Protein AF-A0A257MG99-F1 (afdb_monomer)

Secondary structure (DSSP, 8-state):
-EEE-TTTHHHHHHHHHHHHHH-SS----EEES-HHHHHHHHHTTS-SEEE-SSPPPHHHHHHH-BTTB-PPP------PEEEEE-HHHHHHT--EE-HHHHHHHHTTS--BGGGGTS-S-B-EEEEE-TT-HHHHHHIIIIISSTT---TTEEEEESSHHHHHHHHHT-SSEEEEEEHHHHTTTT-EEEEETTB--

Nearest PDB structures (foldseek):
  4gd5-assembly1_A  TM=9.194E-01  e=3.168E-16  Clostridium perfringens ATCC 13124
  1twy-assembly10_B  TM=7.322E-01  e=7.294E-14  Vibrio cholerae O1 biovar El Tor str. N16961
  7dm2-assembly1_A  TM=8.634E-01  e=1.075E-09  Mycobacterium tuberculosis H37Rv
  4jwo-assembly1_A  TM=5.929E-01  e=3.615E-12  Planctopirus limnophila DSM 3776
  7xg8-assembly1_A  TM=7.801E-01  e=6.445E-10  Prochlorococcus phage P-SSM2

Structure (mmCIF, N/CA/C/O backbone):
data_AF-A0A257MG99-F1
#
_entry.id   AF-A0A257MG99-F1
#
loop_
_atom_site.group_PDB
_atom_site.id
_atom_site.type_symbol
_atom_site.label_atom_id
_atom_site.la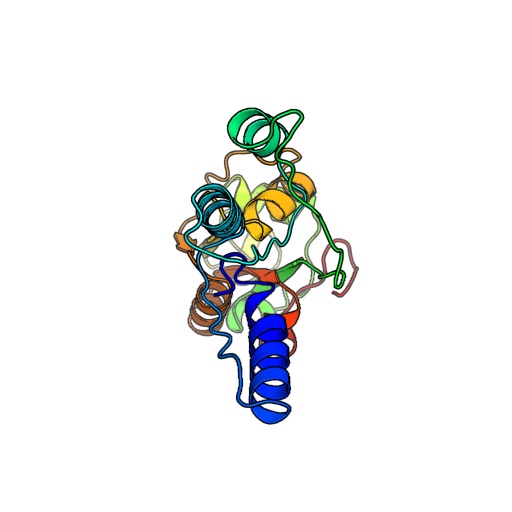bel_alt_id
_atom_site.label_comp_id
_atom_site.label_asym_id
_atom_site.label_entity_id
_atom_site.label_seq_id
_atom_site.pdbx_PDB_ins_code
_atom_site.Cartn_x
_atom_site.Cartn_y
_atom_site.Cartn_z
_atom_site.occupancy
_atom_site.B_iso_or_equiv
_atom_site.auth_seq_id
_atom_site.auth_comp_id
_atom_site.auth_asym_id
_atom_site.auth_atom_id
_atom_site.pdbx_PDB_model_num
ATOM 1 N N . MET A 1 1 ? 13.179 -11.411 -16.278 1.00 92.88 1 MET A N 1
ATOM 2 C CA . MET A 1 1 ? 12.637 -11.263 -14.908 1.00 92.88 1 MET A CA 1
ATOM 3 C C . MET A 1 1 ? 11.760 -10.024 -14.834 1.00 92.88 1 MET A C 1
ATOM 5 O O . MET A 1 1 ? 12.088 -9.013 -15.443 1.00 92.88 1 MET A O 1
ATOM 9 N N . VAL A 1 2 ? 10.674 -10.106 -14.069 1.00 97.06 2 VAL A N 1
ATOM 10 C CA . VAL A 1 2 ? 9.759 -9.000 -13.767 1.00 97.06 2 VAL A CA 1
ATOM 11 C C . VAL A 1 2 ? 9.906 -8.652 -12.282 1.00 97.06 2 VAL A C 1
ATOM 13 O O . VAL A 1 2 ? 9.869 -9.558 -11.452 1.00 97.06 2 VAL A O 1
ATOM 16 N N . SER A 1 3 ? 10.109 -7.380 -11.931 1.00 97.94 3 SER A N 1
ATOM 17 C CA . SER A 1 3 ? 10.371 -6.955 -10.540 1.00 97.94 3 SER A CA 1
ATOM 18 C C . SER A 1 3 ? 9.552 -5.727 -10.148 1.00 97.94 3 SER A C 1
ATOM 20 O O . SER A 1 3 ? 9.384 -4.818 -10.959 1.00 97.94 3 SER A O 1
ATOM 22 N N . GLY A 1 4 ? 9.068 -5.652 -8.906 1.00 96.75 4 GLY A N 1
ATOM 23 C CA . GLY A 1 4 ? 8.577 -4.395 -8.336 1.00 96.75 4 GLY A CA 1
ATOM 24 C C . GLY A 1 4 ? 7.346 -4.519 -7.448 1.00 96.75 4 GLY A C 1
ATOM 25 O O . GLY A 1 4 ? 7.388 -5.135 -6.387 1.00 96.75 4 GLY A O 1
ATOM 26 N N . SER A 1 5 ? 6.276 -3.820 -7.825 1.00 95.75 5 SER A N 1
ATOM 27 C CA . SER A 1 5 ? 5.074 -3.634 -7.014 1.00 95.75 5 SER A CA 1
ATOM 28 C C . SER A 1 5 ? 4.453 -4.944 -6.536 1.00 95.75 5 SER A C 1
ATOM 30 O O . SER A 1 5 ? 4.056 -5.793 -7.333 1.00 95.75 5 SER A O 1
ATOM 32 N N . SER A 1 6 ? 4.277 -5.045 -5.221 1.00 92.00 6 SER A N 1
ATOM 33 C CA . SER A 1 6 ? 3.607 -6.176 -4.589 1.00 92.00 6 SER A CA 1
ATOM 34 C C . SER A 1 6 ? 2.114 -6.223 -4.855 1.00 92.00 6 SER A C 1
ATOM 36 O O . SER A 1 6 ? 1.530 -7.296 -4.873 1.00 92.00 6 SER A O 1
ATOM 38 N N . THR A 1 7 ? 1.503 -5.073 -5.131 1.00 90.12 7 THR A N 1
ATOM 39 C CA . THR A 1 7 ? 0.106 -4.977 -5.558 1.00 90.12 7 THR A CA 1
ATOM 40 C C . THR A 1 7 ? -0.124 -5.612 -6.931 1.00 90.12 7 THR A C 1
ATOM 42 O O . THR A 1 7 ? -1.139 -6.271 -7.142 1.00 90.12 7 THR A O 1
ATOM 45 N N . VAL A 1 8 ? 0.827 -5.439 -7.853 1.00 93.88 8 VAL A N 1
ATOM 46 C CA . VAL A 1 8 ? 0.747 -5.972 -9.224 1.00 93.88 8 VAL A CA 1
ATOM 47 C C . VAL A 1 8 ? 1.162 -7.443 -9.280 1.00 93.88 8 VAL A C 1
ATOM 49 O O . VAL A 1 8 ? 0.702 -8.177 -10.153 1.00 93.88 8 VAL A O 1
ATOM 52 N N . MET A 1 9 ? 2.001 -7.883 -8.335 1.00 93.50 9 MET A N 1
ATOM 53 C CA . MET A 1 9 ? 2.576 -9.228 -8.307 1.00 93.50 9 MET A CA 1
ATOM 54 C C . MET A 1 9 ? 1.543 -10.351 -8.507 1.00 93.50 9 MET A C 1
ATOM 56 O O . MET A 1 9 ? 1.791 -11.162 -9.393 1.00 93.50 9 MET A O 1
ATOM 60 N N . PRO A 1 10 ? 0.378 -10.397 -7.820 1.00 91.12 10 PRO A N 1
ATOM 61 C CA . PRO A 1 10 ? -0.574 -11.493 -8.015 1.00 91.12 10 PRO A CA 1
ATOM 62 C C . PRO A 1 10 ? -1.090 -11.613 -9.455 1.00 91.12 10 PRO A C 1
ATOM 64 O O . PRO A 1 10 ? -1.293 -12.719 -9.946 1.00 91.12 10 PRO A O 1
ATOM 67 N N . LEU A 1 11 ? -1.294 -10.485 -10.146 1.00 92.44 11 LEU A N 1
ATOM 68 C CA . LEU A 1 11 ? -1.699 -10.480 -11.554 1.00 92.44 11 LEU A CA 1
ATOM 69 C C . LEU A 1 11 ? -0.540 -10.920 -12.457 1.00 92.44 11 LEU A C 1
ATOM 71 O O . LEU A 1 11 ? -0.729 -11.729 -13.364 1.00 92.44 11 LEU A O 1
ATOM 75 N N . ALA A 1 12 ? 0.659 -10.395 -12.204 1.00 94.88 12 ALA A N 1
ATOM 76 C CA . ALA A 1 12 ? 1.843 -10.710 -12.993 1.00 94.88 12 ALA A CA 1
ATOM 77 C C . ALA A 1 12 ? 2.275 -12.176 -12.853 1.00 94.88 12 ALA A C 1
ATOM 79 O O . ALA A 1 12 ? 2.732 -12.760 -13.831 1.00 94.88 12 ALA A O 1
ATOM 80 N N . GLU A 1 13 ? 2.124 -12.778 -11.671 1.00 94.12 13 GLU A N 1
ATOM 81 C CA . GLU A 1 13 ? 2.408 -14.197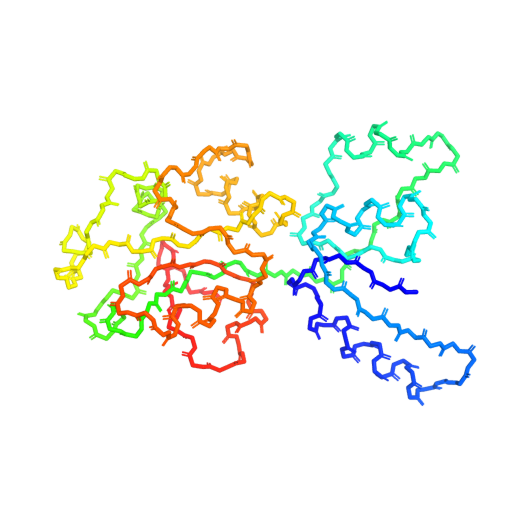 -11.435 1.00 94.12 13 GLU A CA 1
ATOM 82 C C . GLU A 1 13 ? 1.496 -15.096 -12.268 1.00 94.12 13 GLU A C 1
ATOM 84 O O . GLU A 1 13 ? 2.001 -15.971 -12.965 1.00 94.12 13 GLU A O 1
ATOM 89 N N . LEU A 1 14 ? 0.187 -14.827 -12.283 1.00 93.62 14 LEU A N 1
ATOM 90 C CA . LEU A 1 14 ? -0.764 -15.576 -13.113 1.00 93.62 14 LEU A CA 1
ATOM 91 C C . LEU A 1 14 ? -0.451 -15.425 -14.606 1.00 93.62 14 LEU A C 1
ATOM 93 O O . LEU A 1 14 ? -0.425 -16.406 -15.342 1.00 93.62 14 LEU A O 1
ATOM 97 N N . ALA A 1 15 ? -0.160 -14.202 -15.056 1.00 94.56 15 ALA A N 1
ATOM 98 C CA . ALA A 1 15 ? 0.213 -13.960 -16.447 1.00 94.56 15 ALA A CA 1
ATOM 99 C C . ALA A 1 15 ? 1.524 -14.673 -16.828 1.00 94.56 15 ALA A C 1
ATOM 101 O O . ALA A 1 15 ? 1.647 -15.199 -17.933 1.00 94.56 15 ALA A O 1
ATOM 102 N N . ALA A 1 16 ? 2.504 -14.703 -15.919 1.00 95.81 16 ALA A N 1
ATOM 103 C CA . ALA A 1 16 ? 3.767 -15.399 -16.124 1.00 95.81 16 ALA A CA 1
ATOM 104 C C . ALA A 1 16 ? 3.589 -16.922 -16.152 1.00 95.81 16 ALA A C 1
ATOM 106 O O . ALA A 1 16 ? 4.241 -17.579 -16.961 1.00 95.81 16 ALA A O 1
ATOM 107 N N . GLU A 1 17 ? 2.726 -17.480 -15.301 1.00 95.31 17 GLU A N 1
ATOM 108 C CA . GLU A 1 17 ? 2.392 -18.907 -15.294 1.00 95.31 17 GLU A CA 1
ATOM 109 C C . GLU A 1 17 ? 1.803 -19.334 -16.641 1.00 95.31 17 GLU A C 1
ATOM 111 O O . GLU A 1 17 ? 2.383 -20.190 -17.310 1.00 95.31 17 GLU A O 1
ATOM 116 N N . GLU A 1 18 ? 0.748 -18.659 -17.100 1.00 96.25 18 GLU A N 1
ATOM 117 C CA . GLU A 1 18 ? 0.120 -18.939 -18.397 1.00 96.25 18 GLU A CA 1
ATOM 118 C C . GLU A 1 18 ? 1.106 -18.766 -19.560 1.00 96.25 18 GLU A C 1
ATOM 120 O O . GLU A 1 18 ? 1.243 -19.643 -20.415 1.00 96.25 18 GLU A O 1
ATOM 125 N N . PHE A 1 19 ? 1.881 -17.676 -19.570 1.00 95.69 19 PHE A N 1
ATOM 126 C CA . PHE A 1 19 ? 2.895 -17.457 -20.601 1.00 95.69 19 PHE A CA 1
ATOM 127 C C . PHE A 1 19 ? 3.961 -18.561 -20.612 1.00 95.69 19 PHE A C 1
ATOM 129 O O . PHE A 1 19 ? 4.384 -18.996 -21.679 1.00 95.69 19 PHE A O 1
ATOM 136 N N . ASN A 1 20 ? 4.406 -19.031 -19.447 1.00 95.75 20 ASN A N 1
ATOM 137 C CA . ASN A 1 20 ? 5.384 -20.114 -19.346 1.00 95.75 20 ASN A CA 1
ATOM 138 C C . ASN A 1 20 ? 4.804 -21.481 -19.759 1.00 95.75 20 ASN A C 1
ATOM 140 O O . ASN A 1 20 ? 5.576 -22.370 -20.104 1.00 95.75 20 ASN A O 1
ATOM 144 N N . LEU A 1 21 ? 3.480 -21.670 -19.728 1.00 96.25 21 LEU A N 1
ATOM 145 C CA . LEU A 1 21 ? 2.820 -22.883 -20.231 1.00 96.25 21 LEU A CA 1
ATOM 146 C C . LEU A 1 21 ? 2.641 -22.859 -21.756 1.00 96.25 21 LEU A C 1
ATOM 148 O O . LEU A 1 21 ? 2.699 -23.903 -22.404 1.00 96.25 21 LEU A O 1
ATOM 152 N N . MET A 1 22 ? 2.445 -21.675 -22.340 1.00 96.25 22 MET A N 1
ATOM 153 C CA . MET A 1 22 ? 2.217 -21.505 -23.781 1.00 96.2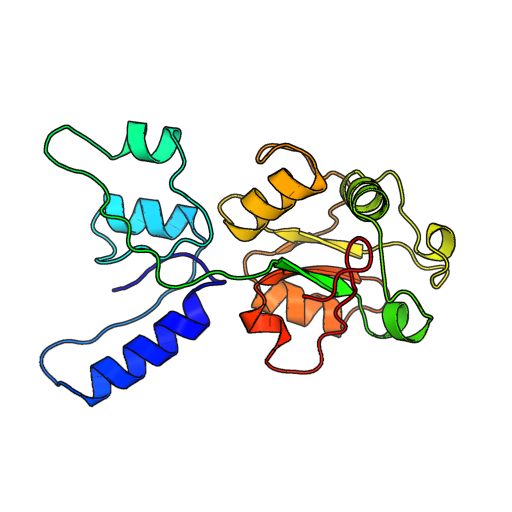5 22 MET A CA 1
ATOM 154 C C . MET A 1 22 ? 3.485 -21.620 -24.636 1.00 96.25 22 MET A C 1
ATOM 156 O O . MET A 1 22 ? 3.392 -21.787 -25.854 1.00 96.25 22 MET A O 1
ATOM 160 N N . GLN A 1 23 ? 4.669 -21.499 -24.037 1.00 92.06 23 GLN A N 1
ATOM 161 C CA . GLN A 1 23 ? 5.943 -21.560 -24.752 1.00 92.06 23 GLN A CA 1
ATOM 162 C C . GLN A 1 23 ? 7.054 -22.173 -23.892 1.00 92.06 23 GLN A C 1
ATOM 164 O O . GLN A 1 23 ? 6.958 -22.201 -22.672 1.00 92.06 23 GLN A O 1
ATOM 169 N N . SER A 1 24 ? 8.143 -22.617 -24.529 1.00 92.50 24 SER A N 1
ATOM 170 C CA . SER A 1 24 ? 9.315 -23.198 -23.851 1.00 92.50 24 SER A CA 1
ATOM 171 C C . SER A 1 24 ? 10.634 -22.435 -24.060 1.00 92.50 24 SER A C 1
ATOM 173 O O . SER A 1 24 ? 11.678 -22.873 -23.582 1.00 92.50 24 SER A O 1
ATOM 175 N N . SER A 1 25 ? 10.622 -21.336 -24.816 1.00 94.31 25 SER A N 1
ATOM 176 C CA . SER A 1 25 ? 11.821 -20.570 -25.195 1.00 94.31 25 SER A CA 1
ATOM 177 C C . SER A 1 25 ? 12.279 -19.586 -24.118 1.00 94.31 25 SER A C 1
ATOM 179 O O . SER A 1 25 ? 13.445 -19.195 -24.091 1.00 94.31 25 SER A O 1
ATOM 181 N N . TYR A 1 26 ? 11.372 -19.172 -23.236 1.00 91.69 26 TYR A N 1
ATOM 182 C CA . TYR A 1 26 ? 11.614 -18.181 -22.196 1.00 91.69 26 TYR A CA 1
ATOM 183 C C . TYR A 1 26 ? 11.037 -18.657 -20.868 1.00 91.69 26 TYR A C 1
ATOM 185 O O . TYR A 1 26 ? 10.034 -19.364 -20.822 1.00 91.69 26 TYR A O 1
ATOM 193 N N . ARG A 1 27 ? 11.644 -18.207 -19.767 1.00 93.00 27 ARG A N 1
ATOM 194 C CA . ARG A 1 27 ? 11.097 -18.403 -18.424 1.00 93.00 27 ARG A CA 1
ATOM 195 C C . ARG A 1 27 ? 10.948 -17.065 -17.724 1.00 93.00 27 ARG A C 1
ATOM 197 O O . ARG A 1 27 ? 11.939 -16.399 -17.417 1.00 93.00 27 ARG A O 1
ATOM 204 N N . ILE A 1 28 ? 9.706 -16.683 -17.460 1.00 95.00 28 ILE A N 1
ATOM 205 C CA . ILE A 1 28 ? 9.383 -15.478 -16.705 1.00 95.00 28 ILE A CA 1
ATOM 206 C C . ILE A 1 28 ? 9.327 -15.830 -15.220 1.00 95.00 28 ILE A C 1
ATOM 208 O O . ILE A 1 28 ? 8.554 -16.690 -14.810 1.00 95.00 28 ILE A O 1
ATOM 212 N N . ASN A 1 29 ? 10.141 -15.134 -14.425 1.00 94.94 29 ASN A N 1
ATOM 213 C CA . ASN A 1 29 ? 10.057 -15.122 -12.967 1.00 94.94 29 ASN A CA 1
ATOM 214 C C . ASN A 1 29 ? 9.606 -13.730 -12.514 1.00 94.94 29 ASN A C 1
ATOM 216 O O . ASN A 1 29 ? 10.106 -12.727 -13.043 1.00 94.94 29 ASN A O 1
ATOM 220 N N . VAL A 1 30 ? 8.709 -13.688 -11.531 1.00 97.06 30 VAL A N 1
ATOM 221 C CA . VAL A 1 30 ? 8.158 -12.464 -10.936 1.00 97.06 30 VAL A CA 1
ATOM 222 C C . VAL A 1 30 ? 8.719 -12.299 -9.525 1.00 97.06 30 VAL A C 1
ATOM 224 O O . VAL A 1 30 ? 8.850 -13.273 -8.787 1.00 97.06 30 VAL A O 1
ATOM 227 N N . LYS A 1 31 ? 9.096 -11.073 -9.158 1.00 95.56 31 LYS A N 1
ATOM 228 C CA . LYS A 1 31 ? 9.662 -10.741 -7.848 1.00 95.56 31 LYS A CA 1
ATOM 229 C C . LYS A 1 31 ? 9.012 -9.482 -7.270 1.00 95.56 31 LYS A C 1
ATOM 231 O O . LYS A 1 31 ? 8.935 -8.456 -7.945 1.00 95.56 31 LYS A O 1
ATOM 236 N N . SER A 1 32 ? 8.615 -9.541 -5.999 1.00 92.94 32 SER A N 1
ATOM 237 C CA . SER A 1 32 ? 8.194 -8.356 -5.241 1.00 92.94 32 SER A CA 1
ATOM 238 C C . SER A 1 32 ? 9.378 -7.564 -4.674 1.00 92.94 32 SER A C 1
ATOM 240 O O . SER A 1 32 ? 10.461 -8.094 -4.417 1.00 92.94 32 SER A O 1
ATOM 242 N N . GLY A 1 33 ? 9.146 -6.280 -4.430 1.00 89.56 33 GLY A N 1
ATOM 243 C CA . GLY A 1 33 ? 10.053 -5.384 -3.714 1.00 89.56 33 GLY A CA 1
ATOM 244 C C . GLY A 1 33 ? 9.486 -3.981 -3.482 1.00 89.56 33 GLY A C 1
ATOM 245 O O . GLY A 1 33 ? 10.029 -3.225 -2.675 1.00 89.56 33 GLY A O 1
ATOM 246 N N . GLY A 1 34 ? 8.382 -3.632 -4.143 1.00 93.38 34 GLY A N 1
ATOM 247 C CA . GLY A 1 34 ? 7.811 -2.287 -4.172 1.00 93.38 34 GLY A CA 1
ATOM 248 C C . GLY A 1 34 ? 8.077 -1.587 -5.506 1.00 93.38 34 GLY A C 1
ATOM 249 O O . GLY A 1 34 ? 8.995 -1.942 -6.243 1.00 93.38 34 GLY A O 1
ATOM 250 N N . SER A 1 35 ? 7.261 -0.578 -5.823 1.00 95.62 35 SER A N 1
ATOM 251 C CA . SER A 1 35 ? 7.333 0.116 -7.120 1.00 95.62 35 SER A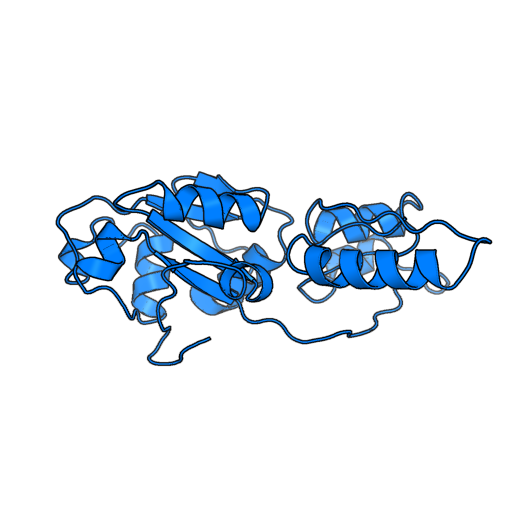 CA 1
ATOM 252 C C . SER A 1 35 ? 8.704 0.758 -7.343 1.00 95.62 35 SER A C 1
ATOM 254 O O . SER A 1 35 ? 9.276 0.611 -8.417 1.00 95.62 35 SER A O 1
ATOM 256 N N . GLY A 1 36 ? 9.276 1.395 -6.312 1.00 95.19 36 GLY A N 1
ATOM 257 C CA . GLY A 1 36 ? 10.608 2.000 -6.417 1.00 95.19 36 GLY A CA 1
ATOM 258 C C . GLY A 1 36 ? 11.704 0.974 -6.718 1.00 95.19 36 GLY A C 1
ATOM 259 O O . GLY A 1 36 ? 12.551 1.220 -7.568 1.00 95.19 36 GLY A O 1
ATOM 260 N N . VAL A 1 37 ? 11.654 -0.204 -6.085 1.00 95.75 37 VAL A N 1
ATOM 261 C CA . VAL A 1 37 ? 12.616 -1.290 -6.347 1.00 95.75 37 VAL A CA 1
ATOM 262 C C . VAL A 1 37 ? 12.518 -1.765 -7.794 1.00 95.75 37 VAL A C 1
ATOM 264 O O . VAL A 1 37 ? 13.545 -1.896 -8.450 1.00 95.75 37 VAL A O 1
ATOM 267 N N . GLY A 1 38 ? 11.300 -1.941 -8.318 1.00 97.25 38 GLY A N 1
ATOM 268 C CA . GLY A 1 38 ? 11.086 -2.329 -9.715 1.00 97.25 38 GLY A CA 1
ATOM 269 C C . GLY A 1 38 ? 11.690 -1.335 -10.706 1.00 97.25 38 GLY A C 1
ATOM 270 O O . GLY A 1 38 ? 12.371 -1.743 -11.645 1.00 97.25 38 GLY A O 1
ATOM 271 N N . ILE A 1 39 ? 11.506 -0.031 -10.469 1.00 97.56 39 ILE A N 1
ATOM 272 C CA . ILE A 1 39 ? 12.084 1.024 -11.316 1.00 97.56 39 ILE A CA 1
ATOM 273 C C . ILE A 1 39 ? 13.610 0.984 -11.309 1.00 97.56 39 ILE A C 1
ATOM 275 O O . ILE A 1 39 ? 14.223 1.042 -12.376 1.00 97.56 39 ILE A O 1
ATOM 279 N N . VAL A 1 40 ? 14.229 0.850 -10.134 1.00 96.69 40 VAL A N 1
ATOM 280 C CA . VAL A 1 40 ? 15.690 0.738 -10.027 1.00 96.69 40 VAL A CA 1
ATOM 281 C C . VAL A 1 40 ? 16.178 -0.538 -10.720 1.00 96.69 40 VAL A C 1
ATOM 283 O O . VAL A 1 40 ? 17.132 -0.484 -11.493 1.00 96.69 40 VAL A O 1
ATOM 286 N N . ASP A 1 41 ? 15.512 -1.673 -10.500 1.00 97.62 41 ASP A N 1
ATOM 287 C CA . ASP A 1 41 ? 15.880 -2.952 -11.111 1.00 97.62 41 ASP A CA 1
ATOM 288 C C . ASP A 1 41 ? 15.820 -2.904 -12.641 1.00 97.62 41 ASP A C 1
ATOM 290 O O . ASP A 1 41 ? 16.741 -3.389 -13.296 1.00 97.62 41 ASP A O 1
ATOM 294 N N . LEU A 1 42 ? 14.788 -2.287 -13.219 1.00 97.50 42 LEU A N 1
ATOM 295 C CA . LEU A 1 42 ? 14.698 -2.090 -14.667 1.00 97.50 42 LEU A CA 1
ATOM 296 C C . LEU A 1 42 ? 15.774 -1.122 -15.174 1.00 97.50 42 LEU A C 1
ATOM 298 O O . LEU A 1 42 ? 16.452 -1.392 -16.165 1.00 97.50 42 LEU A O 1
ATOM 302 N N . ALA A 1 43 ? 15.965 0.007 -14.490 1.00 96.44 43 ALA A N 1
ATOM 303 C CA . ALA A 1 43 ? 16.921 1.024 -14.912 1.00 96.44 43 ALA A CA 1
ATOM 304 C C . ALA A 1 43 ? 18.370 0.515 -14.920 1.00 96.44 43 ALA A C 1
ATOM 306 O O . ALA A 1 43 ? 19.145 0.884 -15.813 1.00 96.44 43 ALA A O 1
ATOM 307 N N . GLU A 1 44 ? 18.711 -0.333 -13.949 1.00 95.38 44 GLU A N 1
ATOM 308 C CA . GLU A 1 44 ? 20.038 -0.920 -13.742 1.00 95.38 44 GLU A CA 1
ATOM 309 C C . GLU A 1 44 ? 20.212 -2.274 -14.455 1.00 95.38 44 GLU A C 1
ATOM 311 O O . GLU A 1 44 ? 21.245 -2.920 -14.299 1.00 95.38 44 GLU A O 1
ATOM 316 N N . GLY A 1 45 ? 19.232 -2.699 -15.264 1.00 95.56 45 GLY A N 1
ATOM 317 C CA . GLY A 1 45 ? 19.314 -3.920 -16.074 1.00 95.56 45 GLY A CA 1
ATOM 318 C C . GLY A 1 45 ? 19.246 -5.219 -15.26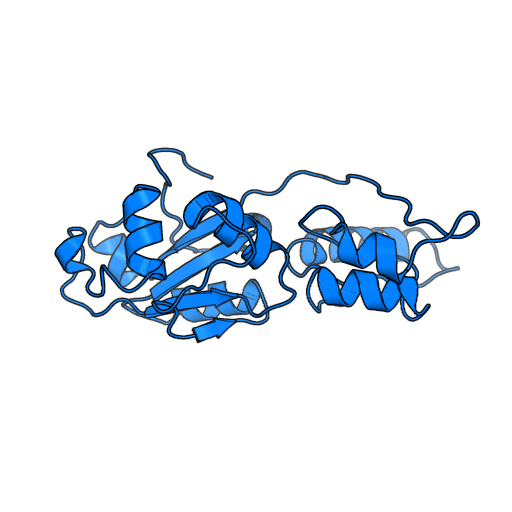7 1.00 95.56 45 GLY A C 1
ATOM 319 O O . GLY A 1 45 ? 19.651 -6.269 -15.758 1.00 95.56 45 GLY A O 1
ATOM 320 N N . ARG A 1 46 ? 18.750 -5.165 -14.026 1.00 96.38 46 ARG A N 1
ATOM 321 C CA . ARG A 1 46 ? 18.479 -6.348 -13.198 1.00 96.38 46 ARG A CA 1
ATOM 322 C C . ARG A 1 46 ? 17.144 -7.001 -13.537 1.00 96.38 46 ARG A C 1
ATOM 324 O O . ARG A 1 46 ? 16.988 -8.188 -13.281 1.00 96.38 46 ARG A O 1
ATOM 331 N N . ALA A 1 47 ? 16.192 -6.250 -14.083 1.00 97.25 47 ALA A N 1
ATOM 332 C CA . ALA A 1 47 ? 14.907 -6.754 -14.553 1.00 97.25 47 ALA A CA 1
ATOM 333 C C . ALA A 1 47 ? 14.622 -6.273 -15.980 1.00 97.25 47 ALA A C 1
ATOM 335 O O . ALA A 1 47 ? 15.086 -5.211 -16.387 1.00 97.25 47 ALA A O 1
A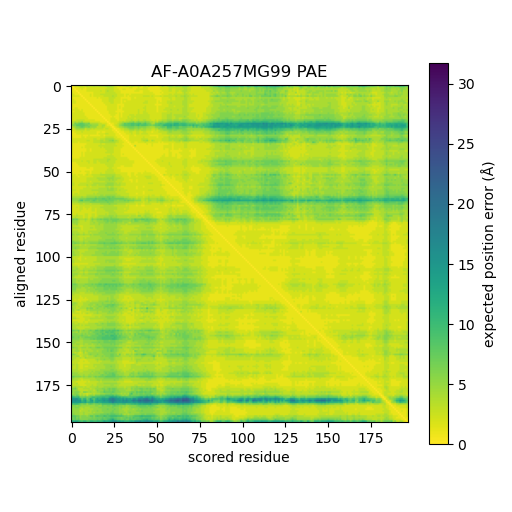TOM 336 N N . ASP A 1 48 ? 13.824 -7.049 -16.711 1.00 96.56 48 ASP A N 1
ATOM 337 C CA . ASP A 1 48 ? 13.387 -6.715 -18.072 1.00 96.56 48 ASP A CA 1
ATOM 338 C C . ASP A 1 48 ? 12.112 -5.862 -18.055 1.00 96.56 48 ASP A C 1
ATOM 340 O O . ASP A 1 48 ? 11.878 -5.061 -18.956 1.00 96.56 48 ASP A O 1
ATOM 344 N N . ILE A 1 49 ? 11.282 -6.028 -17.017 1.00 97.25 49 ILE A N 1
ATOM 345 C CA . ILE A 1 49 ? 10.035 -5.284 -16.808 1.00 97.25 49 ILE A CA 1
ATOM 346 C C . ILE A 1 49 ? 9.948 -4.870 -15.336 1.00 97.25 49 ILE A C 1
ATOM 348 O O . ILE A 1 49 ? 10.142 -5.691 -14.433 1.00 97.25 49 ILE A O 1
ATOM 352 N N . ALA A 1 50 ? 9.614 -3.600 -15.104 1.00 97.94 50 ALA A N 1
ATOM 353 C CA . ALA A 1 50 ? 9.246 -3.089 -13.790 1.00 97.94 50 ALA A CA 1
ATOM 354 C C . ALA A 1 50 ? 7.727 -3.139 -13.603 1.00 97.94 50 ALA A C 1
ATOM 356 O O . ALA A 1 50 ? 6.978 -2.693 -14.469 1.00 97.94 50 ALA A O 1
ATOM 357 N N . MET A 1 51 ? 7.275 -3.614 -12.447 1.00 96.94 51 MET A N 1
ATOM 358 C CA . MET A 1 51 ? 5.884 -3.480 -12.017 1.00 96.94 51 MET A CA 1
ATOM 359 C C . MET A 1 51 ? 5.743 -2.258 -11.114 1.00 96.94 51 MET A C 1
ATOM 361 O O . MET A 1 51 ? 6.438 -2.158 -10.098 1.00 96.94 51 MET A O 1
ATOM 365 N N . THR A 1 52 ? 4.801 -1.370 -11.416 1.00 95.31 52 THR A N 1
ATOM 366 C CA . THR A 1 52 ? 4.489 -0.206 -10.577 1.00 95.31 52 THR A CA 1
ATOM 367 C C . THR A 1 52 ? 2.995 -0.136 -10.279 1.00 95.31 52 THR A C 1
ATOM 369 O O . THR A 1 52 ? 2.169 -0.539 -11.087 1.00 95.31 52 THR A O 1
ATOM 372 N N . SER A 1 53 ? 2.638 0.353 -9.091 1.00 92.38 53 SER A N 1
ATOM 373 C CA . SER A 1 53 ? 1.244 0.643 -8.696 1.00 92.38 53 SER A CA 1
ATOM 374 C C . SER A 1 53 ? 0.996 2.145 -8.537 1.00 92.38 53 SER A C 1
ATOM 376 O O . SER A 1 53 ? 0.138 2.562 -7.769 1.00 92.38 53 SER A O 1
ATOM 378 N N . ARG A 1 54 ? 1.837 2.945 -9.190 1.00 92.00 54 ARG A N 1
ATOM 379 C CA . ARG A 1 54 ? 1.790 4.402 -9.277 1.00 92.00 54 ARG A CA 1
ATOM 380 C C . ARG A 1 54 ? 2.575 4.837 -10.509 1.00 92.00 54 ARG A C 1
ATOM 382 O O . ARG A 1 54 ? 3.427 4.083 -10.995 1.00 92.00 54 ARG A O 1
ATOM 389 N N . ASP A 1 55 ? 2.356 6.070 -10.933 1.00 91.50 55 ASP A N 1
ATOM 390 C CA . ASP A 1 55 ? 3.123 6.674 -12.018 1.00 91.50 55 ASP A CA 1
ATOM 391 C C . ASP A 1 55 ? 4.608 6.811 -11.656 1.00 91.50 55 ASP A C 1
ATOM 393 O O . ASP A 1 55 ? 4.991 6.884 -10.478 1.00 91.50 55 ASP A O 1
ATOM 397 N N . LEU A 1 56 ? 5.463 6.882 -12.676 1.00 93.00 56 LEU A N 1
ATOM 398 C CA . LEU A 1 56 ? 6.868 7.242 -12.500 1.00 93.00 56 LEU A CA 1
ATOM 399 C C . LEU A 1 56 ? 7.004 8.615 -11.840 1.00 93.00 56 LEU A C 1
ATOM 401 O O . LEU A 1 56 ? 6.422 9.607 -12.287 1.00 93.00 56 LEU A O 1
ATOM 405 N N . LYS A 1 57 ? 7.834 8.694 -10.799 1.00 92.00 57 LYS A N 1
ATOM 406 C CA . LYS A 1 57 ? 8.135 9.969 -10.145 1.00 92.00 57 LYS A CA 1
ATOM 407 C C . LYS A 1 57 ? 9.007 10.831 -11.069 1.00 92.00 57 LYS A C 1
ATOM 409 O O . LYS A 1 57 ? 9.900 10.293 -11.733 1.00 92.00 57 LYS A O 1
ATOM 414 N N . PRO A 1 58 ? 8.845 12.167 -11.072 1.00 93.69 58 PRO A N 1
ATOM 415 C CA . PRO A 1 58 ? 9.732 13.057 -11.821 1.00 93.69 58 PRO A CA 1
ATOM 416 C C . PRO A 1 58 ? 11.217 12.821 -11.513 1.00 93.69 58 PRO A C 1
ATOM 418 O O . PRO A 1 58 ? 12.038 12.796 -12.427 1.00 93.69 58 PRO A O 1
ATOM 421 N N . GLN A 1 59 ? 11.555 12.557 -10.248 1.00 93.25 59 GLN A N 1
ATOM 422 C CA . GLN A 1 59 ? 12.922 12.264 -9.812 1.00 93.25 59 GLN A CA 1
ATOM 423 C C . GLN A 1 59 ? 13.450 10.938 -10.383 1.00 93.25 59 GLN A C 1
ATOM 425 O O . GLN A 1 59 ? 14.634 10.832 -10.692 1.00 93.25 59 GLN A O 1
ATOM 430 N N . GLU A 1 60 ? 12.593 9.926 -10.559 1.00 95.12 60 GLU A N 1
ATOM 431 C CA . GLU A 1 60 ? 12.979 8.652 -11.183 1.00 95.12 60 GLU A CA 1
ATOM 432 C C . GLU A 1 60 ? 13.288 8.847 -12.666 1.00 95.12 60 GLU A C 1
ATOM 434 O O . GLU A 1 60 ? 14.309 8.359 -13.153 1.00 95.12 60 GLU A O 1
ATOM 439 N N . ARG A 1 61 ? 12.456 9.625 -13.368 1.00 95.00 61 ARG A N 1
ATOM 440 C CA . ARG A 1 61 ? 12.717 9.976 -14.767 1.00 95.00 61 ARG A CA 1
ATOM 441 C C . ARG A 1 61 ? 13.995 10.782 -14.908 1.00 95.00 61 ARG A C 1
ATOM 443 O O . ARG A 1 61 ? 14.844 10.433 -15.715 1.00 95.00 61 ARG A O 1
ATOM 450 N N . GLN A 1 62 ? 14.160 11.820 -14.092 1.00 96.31 62 GLN A N 1
ATOM 451 C CA . GLN A 1 62 ? 15.356 12.659 -14.109 1.00 96.31 62 GLN A CA 1
ATOM 452 C C . GLN A 1 62 ? 16.628 11.841 -13.865 1.00 96.31 62 GLN A C 1
ATOM 454 O O . GLN A 1 62 ? 17.663 12.117 -14.466 1.00 96.31 62 GLN A O 1
ATOM 459 N N . ARG A 1 63 ? 16.555 10.841 -12.983 1.00 96.62 63 ARG A N 1
ATOM 460 C CA . ARG A 1 63 ? 17.702 10.011 -12.625 1.00 96.62 63 ARG A CA 1
ATOM 461 C C . ARG A 1 63 ? 18.077 8.998 -13.705 1.00 96.62 63 ARG A C 1
ATOM 463 O O . ARG A 1 63 ? 19.265 8.735 -13.878 1.00 96.62 63 ARG A O 1
ATOM 470 N N . TYR A 1 64 ? 17.097 8.394 -14.375 1.00 96.38 64 TYR A N 1
ATOM 471 C CA . TYR A 1 64 ? 17.334 7.210 -15.210 1.00 96.38 64 TYR A CA 1
ATOM 472 C C . TYR A 1 64 ? 17.032 7.395 -16.701 1.00 96.38 64 TYR A C 1
ATOM 474 O O . TYR A 1 64 ? 17.521 6.601 -17.512 1.00 96.38 64 TYR A O 1
ATOM 482 N N . GLU A 1 65 ? 16.266 8.417 -17.087 1.00 96.06 65 GLU A N 1
ATOM 483 C CA . GLU A 1 65 ? 16.000 8.720 -18.492 1.00 96.06 65 GLU A CA 1
ATOM 484 C C . GLU A 1 65 ? 17.086 9.610 -19.118 1.00 96.06 65 GLU A C 1
ATOM 486 O O . GLU A 1 65 ? 17.740 10.429 -18.478 1.00 96.06 65 GLU A O 1
ATOM 491 N N . SER A 1 66 ? 17.249 9.466 -20.430 1.00 94.31 66 SER A N 1
ATOM 492 C CA . SER A 1 66 ? 18.043 10.326 -21.306 1.00 94.31 66 SER A CA 1
ATOM 493 C C . SER A 1 66 ? 17.346 10.427 -22.672 1.00 94.31 66 SER A C 1
ATOM 495 O O . SER A 1 66 ? 16.420 9.658 -22.945 1.00 94.31 66 SER A O 1
ATOM 497 N N . PRO A 1 67 ? 17.796 11.290 -23.602 1.00 94.31 67 PRO A N 1
ATOM 498 C CA . PRO A 1 67 ? 17.210 11.359 -24.944 1.00 94.31 67 PRO A CA 1
ATOM 499 C C . PRO A 1 67 ? 17.182 10.024 -25.709 1.00 94.31 67 PRO A C 1
ATOM 501 O O . PRO A 1 67 ? 16.383 9.874 -26.626 1.00 94.31 67 PRO A O 1
ATOM 504 N N . ARG A 1 68 ? 18.037 9.057 -25.341 1.00 92.94 68 ARG A N 1
ATOM 505 C CA . ARG A 1 68 ? 18.145 7.737 -25.990 1.00 92.94 68 ARG A CA 1
ATOM 506 C C . ARG A 1 68 ? 17.636 6.571 -25.137 1.00 92.94 68 ARG A C 1
ATOM 508 O O . ARG A 1 68 ? 17.618 5.445 -25.620 1.00 92.94 68 ARG A O 1
ATOM 515 N N . LYS A 1 69 ? 17.258 6.813 -23.880 1.00 92.31 69 LYS A N 1
ATOM 516 C CA . LYS A 1 69 ? 16.804 5.780 -22.937 1.00 92.31 69 LYS A CA 1
ATOM 517 C C . LYS A 1 69 ? 15.640 6.341 -22.141 1.00 92.31 69 LYS A C 1
ATOM 519 O O . LYS A 1 69 ? 15.842 7.253 -21.351 1.00 92.31 69 LYS A O 1
ATOM 524 N N . ARG A 1 70 ? 14.441 5.811 -22.348 1.00 95.44 70 ARG A N 1
ATOM 525 C CA . ARG A 1 70 ? 13.240 6.219 -21.615 1.00 95.44 70 ARG A CA 1
ATOM 526 C C . ARG A 1 70 ? 12.510 4.998 -21.101 1.00 95.44 70 ARG A C 1
ATOM 528 O O . ARG A 1 70 ? 12.617 3.928 -21.700 1.00 95.44 70 ARG A O 1
ATOM 535 N N . PHE A 1 71 ? 11.775 5.169 -20.013 1.00 96.12 71 PHE A N 1
ATOM 536 C CA . PHE A 1 71 ? 10.816 4.156 -19.612 1.00 96.12 71 PHE A CA 1
ATOM 537 C C . PHE A 1 71 ? 9.661 4.141 -20.614 1.00 96.12 71 PHE A C 1
ATOM 539 O O . PHE A 1 71 ? 9.173 5.192 -21.027 1.00 96.12 71 PHE A O 1
ATOM 546 N N . ALA A 1 72 ? 9.249 2.942 -21.012 1.00 95.75 72 ALA A N 1
ATOM 547 C CA . ALA A 1 72 ? 8.006 2.729 -21.733 1.00 95.75 72 ALA A CA 1
ATOM 548 C C . ALA A 1 72 ? 6.965 2.250 -20.721 1.00 95.75 72 ALA A C 1
ATOM 550 O O . ALA A 1 72 ? 7.136 1.198 -20.106 1.00 95.75 72 ALA A O 1
ATOM 551 N N . GLU A 1 73 ? 5.917 3.041 -20.523 1.00 95.00 73 GLU A N 1
ATOM 552 C CA . GLU A 1 73 ? 4.832 2.713 -19.602 1.00 95.00 73 GLU A CA 1
ATOM 553 C C . GLU A 1 73 ? 3.674 2.075 -20.359 1.00 95.00 73 GLU A C 1
ATOM 555 O O . GLU A 1 73 ? 3.205 2.604 -21.365 1.00 95.00 73 GLU A O 1
ATOM 560 N N . GLN A 1 74 ? 3.199 0.946 -19.842 1.00 95.62 74 GLN A N 1
ATOM 561 C CA . GLN A 1 74 ? 1.996 0.279 -20.315 1.00 95.62 74 GLN A CA 1
ATOM 562 C C . GLN A 1 74 ? 1.053 0.100 -19.131 1.00 95.62 74 GLN A C 1
ATOM 564 O O . GLN A 1 74 ? 1.358 -0.630 -18.189 1.00 95.62 74 GLN A O 1
ATOM 569 N N . VAL A 1 75 ? -0.108 0.749 -19.194 1.00 94.31 75 VAL A N 1
ATOM 570 C CA . VAL A 1 75 ? -1.172 0.536 -18.210 1.00 94.31 75 VAL A CA 1
ATOM 571 C C . VAL A 1 75 ? -1.792 -0.831 -18.474 1.00 94.31 75 VAL A C 1
ATOM 573 O O . VAL A 1 75 ? -2.233 -1.107 -19.590 1.00 94.31 75 VAL A O 1
ATOM 576 N N . ILE A 1 76 ? -1.799 -1.687 -17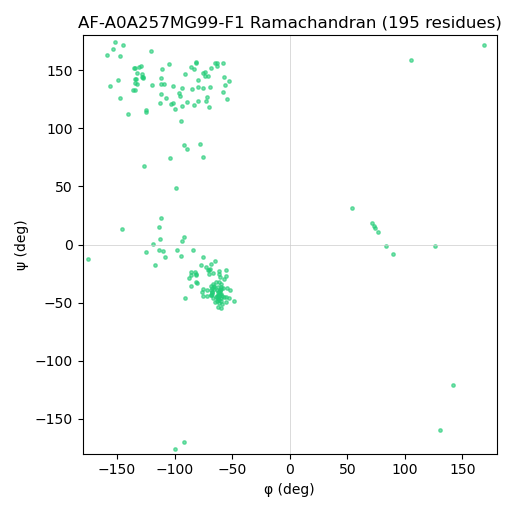.454 1.00 92.56 76 ILE A N 1
ATOM 577 C CA . ILE A 1 76 ? -2.369 -3.044 -17.522 1.00 92.56 76 ILE A CA 1
ATOM 578 C C . ILE A 1 76 ? -3.680 -3.178 -16.737 1.00 92.56 76 ILE A C 1
ATOM 580 O O . ILE A 1 76 ? -4.364 -4.187 -16.858 1.00 92.56 76 ILE A O 1
ATOM 584 N N . GLY A 1 77 ? -4.031 -2.171 -15.933 1.00 90.81 77 GLY A N 1
ATOM 585 C CA . GLY A 1 77 ? -5.245 -2.152 -15.126 1.00 90.81 77 GLY A CA 1
ATOM 586 C C . GLY A 1 77 ? -5.248 -1.013 -14.110 1.00 90.81 77 GLY A C 1
ATOM 587 O O . GLY A 1 77 ? -4.235 -0.340 -13.915 1.00 90.81 77 GLY A O 1
ATOM 588 N N . TYR A 1 78 ? -6.396 -0.829 -13.465 1.00 87.94 78 TYR A N 1
ATOM 589 C CA . TYR A 1 78 ? -6.577 0.056 -12.318 1.00 87.94 78 TYR A CA 1
ATOM 590 C C . TYR A 1 78 ? -6.848 -0.793 -11.080 1.00 87.94 78 TYR A C 1
ATOM 592 O O . TYR A 1 78 ? -7.514 -1.822 -11.173 1.00 87.94 78 TYR A O 1
ATOM 600 N N . ASP A 1 79 ? -6.318 -0.362 -9.940 1.00 87.31 79 ASP A N 1
ATOM 601 C CA . ASP A 1 79 ? -6.471 -1.044 -8.657 1.00 87.31 79 ASP A CA 1
ATOM 602 C C . ASP A 1 79 ? -6.965 -0.053 -7.603 1.00 87.31 79 ASP A C 1
ATOM 604 O O . ASP A 1 79 ? -6.571 1.118 -7.617 1.00 87.31 79 ASP A O 1
ATOM 608 N N . ALA A 1 80 ? -7.816 -0.521 -6.693 1.00 89.50 80 ALA A N 1
ATOM 609 C CA . ALA A 1 80 ? -8.261 0.264 -5.550 1.00 89.50 80 ALA A CA 1
ATOM 610 C C . ALA A 1 80 ? -7.329 0.035 -4.353 1.00 89.50 80 ALA A C 1
ATOM 612 O O . ALA A 1 80 ? -6.806 -1.062 -4.150 1.00 89.50 80 ALA A O 1
ATOM 613 N N . ILE A 1 81 ? -7.139 1.070 -3.531 1.00 92.44 81 ILE A N 1
ATOM 614 C CA . ILE A 1 81 ? -6.552 0.911 -2.198 1.00 92.44 81 ILE A CA 1
ATOM 615 C C . ILE A 1 81 ? -7.698 0.742 -1.217 1.00 92.44 81 ILE A C 1
ATOM 617 O O . ILE A 1 81 ? -8.523 1.638 -1.056 1.00 92.44 81 ILE A O 1
ATOM 621 N N . CYS A 1 82 ? -7.718 -0.399 -0.547 1.00 94.88 82 CYS A N 1
ATOM 622 C CA . CYS A 1 82 ? -8.757 -0.751 0.402 1.00 94.88 82 CYS A CA 1
ATOM 623 C C . CYS A 1 82 ? -8.256 -0.527 1.820 1.00 94.88 82 CYS A C 1
ATOM 625 O O . CYS A 1 82 ? -7.135 -0.927 2.157 1.00 94.88 82 CYS A O 1
ATOM 627 N N . LEU A 1 83 ? -9.111 0.061 2.652 1.00 97.38 83 LEU A N 1
ATOM 628 C CA . LEU A 1 83 ? -8.907 0.107 4.090 1.00 97.38 83 LEU A CA 1
ATOM 629 C C . LEU A 1 83 ? -9.431 -1.176 4.707 1.00 97.38 83 LEU A C 1
ATOM 631 O O . LEU A 1 83 ? -10.530 -1.632 4.397 1.00 97.38 83 LEU A O 1
ATOM 635 N N . VAL A 1 84 ? -8.630 -1.751 5.586 1.00 97.50 84 VAL A N 1
ATOM 636 C CA . VAL A 1 84 ? -8.977 -2.956 6.324 1.00 97.50 84 VAL A CA 1
ATOM 637 C C . VAL A 1 84 ? -8.785 -2.716 7.804 1.00 97.50 84 VAL A C 1
ATOM 639 O O . VAL A 1 84 ? -7.846 -2.036 8.221 1.00 97.50 84 VAL A O 1
ATOM 642 N N . VAL A 1 85 ? -9.655 -3.312 8.599 1.00 98.19 85 VAL A N 1
ATOM 643 C CA . VAL A 1 85 ? -9.528 -3.330 10.052 1.00 98.19 85 VAL A CA 1
ATOM 644 C C . VAL A 1 85 ? -9.445 -4.769 10.543 1.00 98.19 85 VAL A C 1
ATOM 646 O O . VAL A 1 85 ? -9.686 -5.724 9.802 1.00 98.19 85 VAL A O 1
ATOM 649 N N . SER A 1 86 ? -9.050 -4.933 11.795 1.00 97.81 86 SER A N 1
ATOM 650 C CA . SER A 1 86 ? -9.122 -6.225 12.473 1.00 97.81 86 SER A CA 1
ATOM 651 C C . SER A 1 86 ? -10.565 -6.731 12.622 1.00 97.81 86 SER A C 1
ATOM 653 O O . SER A 1 86 ? -11.489 -5.918 12.715 1.00 97.81 86 SER A O 1
ATOM 655 N N . PRO A 1 87 ? -10.783 -8.061 12.705 1.00 96.94 87 PRO A N 1
ATOM 656 C CA . PRO A 1 87 ? -12.108 -8.629 12.947 1.00 96.94 87 PRO A CA 1
ATOM 657 C C . PRO A 1 87 ? -12.807 -8.054 14.175 1.00 96.94 87 PRO A C 1
ATOM 659 O O . PRO A 1 87 ? -13.947 -7.628 14.062 1.00 96.94 87 PRO A O 1
ATOM 662 N N . ALA A 1 88 ? -12.111 -7.931 15.308 1.00 96.44 88 ALA A N 1
ATOM 663 C CA . ALA A 1 88 ? -12.707 -7.396 16.530 1.00 96.44 88 ALA A CA 1
ATOM 664 C C . ALA A 1 88 ? -13.215 -5.949 16.367 1.00 96.44 88 ALA A C 1
ATOM 666 O O . ALA A 1 88 ? -14.292 -5.620 16.857 1.00 96.44 88 ALA A O 1
ATOM 667 N N . VAL A 1 89 ? -12.481 -5.096 15.645 1.00 98.31 89 VAL A N 1
ATOM 668 C CA . VAL A 1 89 ? -12.899 -3.715 15.345 1.00 98.31 89 VAL A CA 1
ATOM 669 C C . VAL A 1 89 ? -14.100 -3.689 14.394 1.00 98.31 89 VAL A C 1
ATOM 671 O O . VAL A 1 89 ? -15.051 -2.938 14.623 1.00 98.31 89 VAL A O 1
ATOM 674 N N . TYR A 1 90 ? -14.080 -4.526 13.355 1.00 97.50 90 TYR A N 1
ATOM 675 C CA . TYR A 1 90 ? -15.175 -4.619 12.389 1.00 97.50 90 TYR A CA 1
ATOM 676 C C . TYR A 1 90 ? -16.463 -5.139 13.028 1.00 97.50 90 TYR A C 1
ATOM 678 O O . TYR A 1 90 ? -17.518 -4.527 12.882 1.00 97.50 90 TYR A O 1
ATOM 686 N N . ASP A 1 91 ? -16.367 -6.244 13.767 1.00 97.00 91 ASP A N 1
ATOM 687 C CA . ASP A 1 91 ? -17.495 -6.931 14.397 1.00 97.00 91 ASP A CA 1
ATOM 688 C C . ASP A 1 91 ? -18.128 -6.073 15.506 1.00 97.00 91 ASP A C 1
ATOM 690 O O . ASP A 1 91 ? -19.316 -6.207 15.796 1.00 97.00 91 ASP A O 1
ATOM 694 N N . PHE A 1 92 ? -17.363 -5.143 16.092 1.00 97.81 92 PHE A N 1
ATOM 695 C CA . PHE A 1 92 ? -17.886 -4.124 17.005 1.00 97.81 92 PHE A CA 1
ATOM 696 C C . PHE A 1 92 ? -18.731 -3.053 16.290 1.00 97.81 92 PHE A C 1
ATOM 698 O O . PHE A 1 92 ? -19.553 -2.395 16.925 1.00 97.81 92 PHE A O 1
ATOM 705 N N . GLY A 1 93 ? -18.556 -2.877 14.978 1.00 97.19 93 GLY A N 1
ATOM 706 C CA . GLY A 1 93 ? -19.376 -1.995 14.143 1.00 97.19 93 GLY A CA 1
ATOM 707 C C . GLY A 1 93 ? -18.602 -0.956 13.330 1.00 97.19 93 GLY A C 1
ATOM 708 O O . GLY A 1 93 ? -19.223 -0.215 12.564 1.00 97.19 93 GLY A O 1
ATOM 709 N N . VAL A 1 94 ? -17.269 -0.894 13.437 1.00 98.00 94 VAL A N 1
ATOM 710 C CA . VAL A 1 94 ? -16.459 0.045 12.645 1.00 98.00 94 VAL A CA 1
ATOM 711 C C . VAL A 1 94 ? -16.304 -0.496 11.223 1.00 98.00 94 VAL A C 1
ATOM 713 O O . VAL A 1 94 ? -15.354 -1.201 10.892 1.00 98.00 94 VAL A O 1
ATOM 716 N N . THR A 1 95 ? -17.283 -0.171 10.384 1.00 97.31 95 THR A N 1
ATOM 717 C CA . THR A 1 95 ? -17.407 -0.656 8.997 1.00 97.31 95 THR A CA 1
ATOM 718 C C . THR A 1 95 ? -17.249 0.454 7.953 1.00 97.31 95 THR A C 1
ATOM 720 O O . THR A 1 95 ? -17.212 0.191 6.751 1.00 97.31 95 THR A O 1
ATOM 723 N N . ALA A 1 96 ? -17.113 1.700 8.406 1.00 97.94 96 ALA A N 1
ATOM 724 C CA . ALA A 1 96 ? -16.946 2.880 7.572 1.00 97.94 96 ALA A CA 1
ATOM 725 C C . ALA A 1 96 ? -16.107 3.927 8.308 1.00 97.94 96 ALA A C 1
ATOM 727 O O . ALA A 1 96 ? -16.287 4.130 9.509 1.00 97.94 96 ALA A O 1
ATOM 728 N N . LEU A 1 97 ? -15.235 4.622 7.582 1.00 98.38 97 LEU A N 1
ATOM 729 C CA . LEU A 1 97 ? -14.546 5.817 8.065 1.00 98.38 97 LEU A CA 1
ATOM 730 C C . LEU A 1 97 ? -14.578 6.904 6.993 1.00 98.38 97 LEU A C 1
ATOM 732 O O . LEU A 1 97 ? -14.601 6.634 5.793 1.00 98.38 97 LEU A O 1
ATOM 736 N N . THR A 1 98 ? -14.543 8.157 7.424 1.00 98.38 98 THR A N 1
ATOM 737 C CA . THR A 1 98 ? -14.283 9.281 6.521 1.00 98.38 98 THR A CA 1
ATOM 738 C C . THR A 1 98 ? -12.787 9.437 6.279 1.00 98.38 98 THR A C 1
ATOM 740 O O . THR A 1 98 ? -11.957 9.065 7.115 1.00 98.38 98 THR A O 1
ATOM 743 N N . ARG A 1 99 ? -12.421 10.068 5.167 1.00 97.62 99 ARG A N 1
ATOM 744 C CA . ARG A 1 99 ? -11.030 10.417 4.865 1.00 97.62 99 ARG A CA 1
ATOM 745 C C . ARG A 1 99 ? -10.374 11.231 5.967 1.00 97.62 99 ARG A C 1
ATOM 747 O O . ARG A 1 99 ? -9.202 11.010 6.257 1.00 97.62 99 ARG A O 1
ATOM 754 N N . ASP A 1 100 ? -11.119 12.138 6.592 1.00 98.44 100 ASP A N 1
ATOM 755 C CA . ASP A 1 100 ? -10.586 12.947 7.684 1.00 98.44 100 ASP A CA 1
ATOM 756 C C . ASP A 1 100 ? -10.281 12.106 8.927 1.00 98.44 100 ASP A C 1
ATOM 758 O O . ASP A 1 100 ? -9.215 12.260 9.513 1.00 98.44 100 ASP A O 1
ATOM 762 N N . GLN A 1 101 ? -11.144 11.150 9.278 1.00 98.75 101 GLN A N 1
ATOM 763 C CA . GLN A 1 101 ? -10.879 10.223 10.384 1.00 98.75 101 GLN A CA 1
ATOM 764 C C . GLN A 1 101 ? -9.653 9.354 10.102 1.00 98.75 101 GLN A C 1
ATOM 766 O O . GLN A 1 101 ? -8.786 9.222 10.960 1.00 98.75 101 GLN A O 1
ATOM 771 N N . VAL A 1 102 ? -9.523 8.813 8.887 1.00 98.69 102 VAL A N 1
ATOM 772 C CA . VAL A 1 102 ? -8.333 8.034 8.506 1.00 98.69 102 VAL A CA 1
ATOM 773 C C . VAL A 1 102 ? -7.081 8.910 8.575 1.00 98.69 102 VAL A C 1
ATOM 775 O O . VAL A 1 102 ? -6.070 8.494 9.136 1.00 98.69 102 VAL A O 1
ATOM 778 N N . ARG A 1 103 ? -7.148 10.150 8.083 1.00 98.69 103 ARG A N 1
ATOM 779 C CA . ARG A 1 103 ? -6.054 11.121 8.201 1.00 98.69 103 ARG A CA 1
ATOM 780 C C . ARG A 1 103 ? -5.672 11.361 9.662 1.00 98.69 103 ARG A C 1
ATOM 782 O O . ARG A 1 103 ? -4.486 11.342 9.967 1.00 98.69 103 ARG A O 1
ATOM 789 N N . GLN A 1 104 ? -6.650 11.538 10.551 1.00 98.81 104 GLN A N 1
ATOM 790 C CA . GLN A 1 104 ? -6.428 11.745 11.985 1.00 98.81 104 GLN A CA 1
ATOM 791 C C . GLN A 1 104 ? -5.813 10.520 12.677 1.00 98.81 104 GLN A C 1
ATOM 793 O O . GLN A 1 104 ? -4.958 10.688 13.544 1.00 98.81 104 GLN A O 1
ATOM 798 N N . ILE A 1 105 ? -6.184 9.299 12.277 1.00 98.81 105 ILE A N 1
ATOM 799 C CA . ILE A 1 105 ? -5.533 8.069 12.754 1.00 98.81 105 ILE A CA 1
ATOM 800 C C . ILE A 1 105 ? -4.061 8.061 12.330 1.00 98.81 105 ILE A C 1
ATOM 802 O O . ILE A 1 105 ? -3.160 7.932 13.154 1.00 98.81 105 ILE A O 1
ATOM 806 N N . TYR A 1 106 ? -3.794 8.238 11.034 1.00 98.69 106 TYR A N 1
ATOM 807 C CA . TYR A 1 106 ? -2.437 8.132 10.494 1.00 98.69 106 TYR A CA 1
ATOM 808 C C . TYR A 1 106 ? -1.543 9.330 10.870 1.00 98.69 106 TYR A C 1
ATOM 810 O O . TYR A 1 106 ? -0.317 9.191 10.880 1.00 98.69 106 TYR A O 1
ATOM 818 N N . SER A 1 107 ? -2.118 10.474 11.259 1.00 98.31 107 SER A N 1
ATOM 819 C CA . SER A 1 107 ? -1.402 11.591 11.894 1.00 98.31 107 SER A CA 1
ATOM 820 C C . SER A 1 107 ? -1.217 11.434 13.407 1.00 98.31 107 SER A C 1
ATOM 822 O O . SER A 1 107 ? -0.581 12.291 14.014 1.00 98.31 107 SER A O 1
ATOM 824 N N . GLY A 1 108 ? -1.773 10.388 14.026 1.00 98.25 108 GLY A N 1
ATOM 825 C CA . GLY A 1 108 ? -1.699 10.150 15.472 1.00 98.25 108 GLY A CA 1
ATOM 826 C C . GLY A 1 108 ? -2.575 11.085 16.313 1.00 98.25 108 GLY A C 1
ATOM 827 O O . GLY A 1 108 ? -2.356 11.218 17.512 1.00 98.25 108 GLY A O 1
ATOM 828 N N . SER A 1 109 ? -3.538 11.771 15.695 1.00 98.50 109 SER A N 1
ATOM 829 C CA . SER A 1 109 ? -4.494 12.640 16.393 1.00 98.50 109 SER A CA 1
ATOM 830 C C . SER A 1 109 ? -5.634 11.852 17.034 1.00 98.50 109 SER A C 1
ATOM 832 O O . SER A 1 109 ? -6.098 12.246 18.096 1.00 98.50 109 SER A O 1
ATOM 834 N N . ILE A 1 110 ? -6.051 10.749 16.406 1.00 98.69 110 ILE A N 1
ATOM 835 C CA . ILE A 1 110 ? -6.933 9.744 17.004 1.00 98.69 110 ILE A CA 1
ATOM 836 C C . ILE A 1 110 ? -6.090 8.508 17.288 1.00 98.69 110 ILE A C 1
ATOM 838 O O . ILE A 1 110 ? -5.430 7.988 16.386 1.00 98.69 110 ILE A O 1
ATOM 842 N N . VAL A 1 111 ? -6.126 8.039 18.532 1.00 98.50 111 VAL A N 1
ATOM 843 C CA . VAL A 1 111 ? -5.284 6.924 18.997 1.00 98.50 111 VAL A CA 1
ATOM 844 C C . VAL A 1 111 ? -6.092 5.790 19.611 1.00 98.50 111 VAL A C 1
ATOM 846 O O . VAL A 1 111 ? -5.525 4.742 19.909 1.00 98.50 111 VAL A O 1
ATOM 849 N N . ASN A 1 112 ? -7.406 5.949 19.791 1.00 98.69 112 ASN A N 1
ATOM 850 C CA . ASN A 1 112 ? -8.272 4.907 20.334 1.00 98.69 112 ASN A CA 1
ATOM 851 C C . ASN A 1 112 ? -9.551 4.741 19.502 1.00 98.69 112 ASN A C 1
ATOM 853 O O . ASN A 1 112 ? -10.201 5.710 19.112 1.00 98.69 112 ASN A O 1
ATOM 857 N N . TRP A 1 113 ? -9.948 3.492 19.265 1.00 98.69 113 TRP A N 1
ATOM 858 C CA . TRP A 1 113 ? -11.143 3.158 18.491 1.00 98.69 113 TRP A CA 1
ATOM 859 C C . TRP A 1 113 ? -12.446 3.679 19.110 1.00 98.69 113 TRP A C 1
ATOM 861 O O . TRP A 1 113 ? -13.390 3.954 18.369 1.00 98.69 113 TRP A O 1
ATOM 871 N N . ALA A 1 114 ? -12.506 3.890 20.427 1.00 98.44 114 ALA A N 1
ATOM 872 C CA . ALA A 1 114 ? -13.669 4.471 21.100 1.00 98.44 114 ALA A CA 1
ATOM 873 C C . ALA A 1 114 ? -14.000 5.888 20.599 1.00 98.44 114 ALA A C 1
ATOM 875 O O . ALA A 1 114 ? -15.166 6.280 20.597 1.00 98.44 114 ALA A O 1
ATOM 876 N N . GLU A 1 115 ? -13.007 6.637 20.111 1.00 98.50 115 GLU A N 1
ATOM 877 C CA . GLU A 1 115 ? -13.195 7.964 19.502 1.00 98.50 115 GLU A CA 1
ATOM 878 C C . GLU A 1 115 ? -13.947 7.890 18.159 1.00 98.50 115 GLU A C 1
ATOM 880 O O . GLU A 1 115 ? -14.482 8.886 17.673 1.00 98.50 115 GLU A O 1
ATOM 885 N N . LEU A 1 116 ? -14.013 6.694 17.571 1.00 98.06 116 LEU A N 1
ATOM 886 C CA . LEU A 1 116 ? -14.636 6.392 16.283 1.00 98.06 116 LEU A CA 1
ATOM 887 C C . LEU A 1 116 ? -15.874 5.492 16.434 1.00 98.06 116 LEU A C 1
ATOM 889 O O . LEU A 1 116 ? -16.335 4.908 15.456 1.00 98.06 116 LEU A O 1
ATOM 893 N N . GLY A 1 117 ? -16.405 5.355 17.655 1.00 96.56 117 GLY A N 1
ATOM 894 C CA . GLY A 1 117 ? -17.537 4.468 17.948 1.00 96.56 117 GLY A CA 1
ATOM 895 C C . GLY A 1 117 ? -17.179 2.977 17.966 1.00 96.56 117 GLY A C 1
ATOM 896 O O . GLY A 1 117 ? -18.072 2.134 17.932 1.00 96.56 117 GLY A O 1
ATOM 897 N N . GLY A 1 118 ? -15.887 2.654 18.005 1.00 97.62 118 GLY A N 1
ATOM 898 C CA . GLY A 1 118 ? -15.356 1.301 18.104 1.00 97.62 118 GLY A CA 1
ATOM 899 C C . GLY A 1 118 ? -15.109 0.831 19.544 1.00 97.62 118 GLY A C 1
ATOM 900 O O . GLY A 1 118 ? -15.510 1.495 20.507 1.00 97.62 118 GLY A O 1
ATOM 901 N N . PRO A 1 119 ? -14.435 -0.322 19.712 1.00 97.94 119 PRO A N 1
ATOM 902 C CA . PRO A 1 119 ? -14.088 -0.844 21.030 1.00 97.94 119 PRO A CA 1
ATOM 903 C C . PRO A 1 119 ? -13.103 0.091 21.746 1.00 97.94 119 PRO A C 1
ATOM 905 O O . PRO A 1 119 ? -12.354 0.819 21.107 1.00 97.94 119 PRO A O 1
ATOM 908 N N . ASN A 1 120 ? -13.046 0.052 23.081 1.00 98.25 120 ASN A N 1
ATOM 909 C CA . ASN A 1 120 ? -12.029 0.799 23.833 1.00 98.25 120 ASN A CA 1
ATOM 910 C C . ASN A 1 120 ? -10.659 0.107 23.739 1.00 98.25 120 ASN A C 1
ATOM 912 O O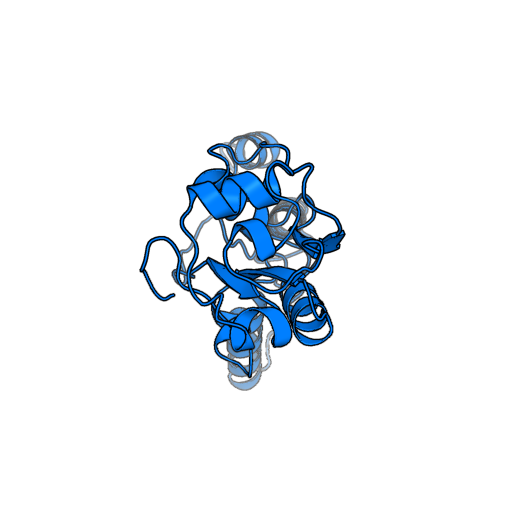 . ASN A 1 120 ? -10.219 -0.561 24.676 1.00 98.25 120 ASN A O 1
ATOM 916 N N . LEU A 1 121 ? -10.021 0.242 22.581 1.00 98.25 121 LEU A N 1
ATOM 917 C CA . LEU A 1 121 ? -8.722 -0.323 22.242 1.00 98.25 121 LEU A CA 1
ATOM 918 C C . LEU A 1 121 ? -7.878 0.752 21.555 1.00 98.25 121 LEU A C 1
ATOM 920 O O . LEU A 1 121 ? -8.375 1.494 20.706 1.00 98.25 121 LEU A O 1
ATOM 924 N N . GLU A 1 122 ? -6.594 0.811 21.902 1.00 98.44 122 GLU A N 1
ATOM 925 C CA . GLU A 1 122 ? -5.615 1.634 21.184 1.00 98.44 122 GLU A CA 1
ATOM 926 C C . GLU A 1 122 ? -5.577 1.237 19.704 1.00 98.44 122 GLU A C 1
ATOM 928 O O . GLU A 1 122 ? -5.728 0.062 19.382 1.00 98.44 122 GLU A O 1
ATOM 933 N N . ILE A 1 123 ? -5.376 2.183 18.794 1.00 98.81 123 ILE A N 1
ATOM 934 C CA . ILE A 1 123 ? -5.311 1.899 17.361 1.00 98.81 123 ILE A CA 1
ATOM 935 C C . ILE A 1 123 ? -3.904 1.442 16.989 1.00 98.81 123 ILE A C 1
ATOM 937 O O . ILE A 1 123 ? -2.937 2.192 17.096 1.00 98.81 123 ILE A O 1
ATOM 941 N N . PHE A 1 124 ? -3.796 0.226 16.455 1.00 98.69 124 PHE A N 1
ATOM 942 C CA . PHE A 1 124 ? -2.561 -0.257 15.847 1.00 98.69 124 PHE A CA 1
ATOM 943 C C . PHE A 1 124 ? -2.561 0.046 14.341 1.00 98.69 124 PHE A C 1
ATOM 945 O O . PHE A 1 124 ? -2.983 -0.773 13.520 1.00 98.69 124 PHE A O 1
ATOM 952 N N . ALA A 1 125 ? -2.130 1.252 13.963 1.00 98.69 125 ALA A N 1
ATOM 953 C CA . ALA A 1 125 ? -2.098 1.652 12.558 1.00 98.69 125 ALA A CA 1
ATOM 954 C C . ALA A 1 125 ? -0.878 1.070 11.831 1.00 98.69 125 ALA A C 1
ATOM 956 O O . ALA A 1 125 ? 0.277 1.297 12.202 1.00 98.69 125 ALA A O 1
ATOM 957 N N . ILE A 1 126 ? -1.148 0.343 10.751 1.00 98.62 126 ILE A N 1
ATOM 958 C CA . ILE A 1 126 ? -0.146 -0.270 9.886 1.00 98.62 126 ILE A CA 1
ATOM 959 C C . ILE A 1 126 ? 0.013 0.596 8.638 1.00 98.62 126 ILE A C 1
ATOM 961 O O . ILE A 1 126 ? -0.941 0.839 7.890 1.00 98.62 126 ILE A O 1
ATOM 965 N N . GLY A 1 127 ? 1.238 1.058 8.416 1.00 97.81 127 GLY A N 1
ATOM 966 C CA . GLY A 1 127 ? 1.671 1.763 7.221 1.00 97.81 127 GLY A CA 1
ATOM 967 C C . GLY A 1 127 ? 2.411 0.845 6.254 1.00 97.81 127 GLY A C 1
ATOM 968 O O . GLY A 1 127 ? 2.545 -0.366 6.448 1.00 97.81 127 GLY A O 1
ATOM 969 N N . ARG A 1 128 ? 2.915 1.442 5.177 1.00 96.25 128 ARG A N 1
ATOM 970 C CA . ARG A 1 128 ? 3.752 0.774 4.185 1.00 96.25 128 ARG A CA 1
ATOM 971 C C . ARG A 1 128 ? 5.106 1.468 4.126 1.00 96.25 128 ARG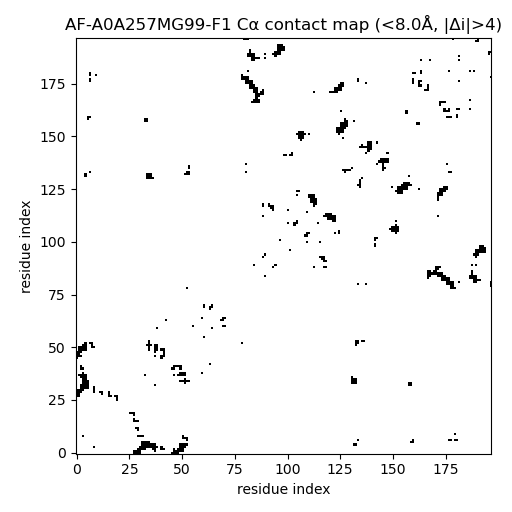 A C 1
ATOM 973 O O . ARG A 1 128 ? 5.177 2.696 4.060 1.00 96.25 128 ARG A O 1
ATOM 980 N N . ARG A 1 129 ? 6.182 0.682 4.055 1.00 93.56 129 ARG A N 1
ATOM 981 C CA . ARG A 1 129 ? 7.558 1.196 4.018 1.00 93.56 129 ARG A CA 1
ATOM 982 C C . ARG A 1 129 ? 7.810 2.159 2.843 1.00 93.56 129 ARG A C 1
ATOM 984 O O . ARG A 1 129 ? 7.154 2.044 1.797 1.00 93.56 129 ARG A O 1
ATOM 991 N N . PRO A 1 130 ? 8.814 3.049 2.945 1.00 91.38 130 PRO A N 1
ATOM 992 C CA . PRO A 1 130 ? 9.265 3.859 1.816 1.00 91.38 130 PRO A CA 1
ATOM 993 C C . PRO A 1 130 ? 9.590 3.007 0.576 1.00 91.38 130 PRO A C 1
ATOM 995 O O . PRO A 1 130 ? 10.137 1.910 0.679 1.00 91.38 130 PRO A O 1
ATOM 998 N N . GLY A 1 131 ? 9.230 3.503 -0.611 1.00 88.44 131 GLY A N 1
ATOM 999 C CA . GLY A 1 131 ? 9.366 2.772 -1.882 1.00 88.44 131 GLY A CA 1
ATOM 1000 C C . GLY A 1 131 ? 8.147 1.918 -2.267 1.00 88.44 131 GLY A C 1
ATOM 1001 O O . GLY A 1 131 ? 8.076 1.427 -3.401 1.00 88.44 131 GLY A O 1
ATOM 1002 N N . SER A 1 132 ? 7.165 1.781 -1.370 1.00 94.62 132 SER A N 1
ATOM 1003 C CA . SER A 1 132 ? 5.844 1.234 -1.690 1.00 94.62 132 SER A CA 1
ATOM 1004 C C . SER A 1 132 ? 5.024 2.224 -2.523 1.00 94.62 132 SER A C 1
ATOM 1006 O O . SER A 1 132 ? 4.814 3.362 -2.113 1.00 94.62 132 SER A O 1
ATOM 1008 N N . GLY A 1 133 ? 4.509 1.775 -3.671 1.00 92.06 133 GLY A N 1
ATOM 1009 C CA . GLY A 1 133 ? 3.595 2.590 -4.480 1.00 92.06 133 GLY A CA 1
ATOM 1010 C C . GLY A 1 133 ? 2.241 2.787 -3.796 1.00 92.06 133 GLY A C 1
ATOM 1011 O O . GLY A 1 133 ? 1.689 3.876 -3.839 1.00 92.06 133 GLY A O 1
ATOM 1012 N N . THR A 1 134 ? 1.757 1.770 -3.076 1.00 94.12 134 THR A N 1
ATOM 1013 C CA . THR A 1 134 ? 0.535 1.864 -2.264 1.00 94.12 134 THR A CA 1
ATOM 1014 C C . THR A 1 134 ? 0.657 2.941 -1.183 1.00 94.12 134 THR A C 1
ATOM 1016 O O . THR A 1 134 ? -0.302 3.664 -0.949 1.00 94.12 134 THR A O 1
ATOM 1019 N N . ARG A 1 135 ? 1.839 3.081 -0.555 1.00 95.94 135 ARG A N 1
ATOM 1020 C CA . ARG A 1 135 ? 2.116 4.168 0.403 1.00 95.94 135 ARG A CA 1
ATOM 1021 C C . ARG A 1 135 ? 1.999 5.525 -0.275 1.00 95.94 135 ARG A C 1
ATOM 1023 O O . ARG A 1 135 ? 1.316 6.395 0.242 1.00 95.94 135 ARG A O 1
ATOM 1030 N N . ASP A 1 136 ? 2.671 5.691 -1.419 1.00 94.50 136 ASP A N 1
ATOM 1031 C CA . ASP A 1 136 ? 2.693 6.960 -2.151 1.00 94.50 136 ASP A CA 1
ATOM 1032 C C . ASP A 1 136 ? 1.256 7.419 -2.465 1.00 94.50 136 ASP A C 1
ATOM 1034 O O . ASP A 1 136 ? 0.887 8.548 -2.148 1.00 94.50 136 ASP A O 1
ATOM 1038 N N . THR A 1 137 ? 0.428 6.526 -3.016 1.00 94.31 137 THR A N 1
ATOM 1039 C CA . THR A 1 137 ? -0.973 6.819 -3.356 1.00 94.31 137 THR A CA 1
ATOM 1040 C C . THR A 1 137 ? -1.844 7.048 -2.116 1.00 94.31 137 THR A C 1
ATOM 1042 O O . THR A 1 137 ? -2.632 7.990 -2.102 1.00 94.31 137 THR A O 1
ATOM 1045 N N . PHE A 1 138 ? -1.698 6.241 -1.057 1.00 96.94 138 PHE A N 1
ATOM 1046 C CA . PHE A 1 138 ? -2.422 6.454 0.203 1.00 96.94 138 PHE A CA 1
ATOM 1047 C C . PHE A 1 138 ? -2.097 7.828 0.805 1.00 96.94 138 PHE A C 1
ATOM 1049 O O . PHE A 1 138 ? -3.001 8.596 1.124 1.00 96.94 138 PHE A O 1
ATOM 1056 N N . ASN A 1 139 ? -0.812 8.170 0.903 1.00 97.00 139 ASN A N 1
ATOM 1057 C CA . ASN A 1 139 ? -0.354 9.440 1.455 1.00 97.00 139 ASN A CA 1
ATOM 1058 C C . ASN A 1 139 ? -0.852 10.632 0.622 1.00 97.00 139 ASN A C 1
ATOM 1060 O O . ASN A 1 139 ? -1.301 11.630 1.178 1.00 97.00 139 ASN A O 1
ATOM 1064 N N . GLU A 1 140 ? -0.833 10.532 -0.706 1.00 95.38 140 GLU A N 1
ATOM 1065 C CA . GLU A 1 140 ? -1.374 11.574 -1.583 1.00 95.38 140 GLU A CA 1
ATOM 1066 C C . GLU A 1 140 ? -2.874 11.800 -1.360 1.00 95.38 140 GLU A C 1
ATOM 1068 O O . GLU A 1 140 ? -3.301 12.940 -1.190 1.00 95.38 140 GLU A O 1
ATOM 1073 N N . ILE A 1 141 ? -3.665 10.726 -1.312 1.00 94.75 141 ILE A N 1
ATOM 1074 C CA . ILE A 1 141 ? -5.128 10.818 -1.230 1.00 94.75 141 ILE A CA 1
ATOM 1075 C C . ILE A 1 141 ? -5.597 11.208 0.176 1.00 94.75 141 ILE A C 1
ATOM 1077 O O . ILE A 1 141 ? -6.496 12.040 0.306 1.00 94.75 141 ILE A O 1
ATOM 1081 N N . ILE A 1 142 ? -5.024 10.598 1.216 1.00 97.75 142 ILE A N 1
ATOM 1082 C CA . ILE A 1 142 ? -5.473 10.738 2.609 1.00 97.75 142 ILE A CA 1
ATOM 1083 C C . ILE A 1 142 ? -4.747 11.881 3.317 1.00 97.75 142 ILE A C 1
ATOM 1085 O O . ILE A 1 142 ? -5.378 12.699 3.986 1.00 97.75 142 ILE A O 1
ATOM 1089 N N . MET A 1 143 ? -3.423 11.947 3.168 1.00 97.50 143 MET A N 1
ATOM 1090 C CA . MET A 1 143 ? -2.582 12.913 3.881 1.00 97.50 143 MET A CA 1
ATOM 1091 C C . MET A 1 143 ? -2.322 14.189 3.063 1.00 97.50 143 MET A C 1
ATOM 1093 O O . MET A 1 143 ? -1.794 15.160 3.599 1.00 97.50 143 MET A O 1
ATOM 1097 N N . GLY A 1 144 ? -2.694 14.206 1.778 1.00 96.31 144 GLY A N 1
ATOM 1098 C CA . GLY A 1 144 ? -2.564 15.355 0.876 1.00 96.31 144 GLY A CA 1
ATOM 1099 C C . GLY A 1 144 ? -1.184 15.517 0.230 1.00 96.31 144 GLY A C 1
ATOM 1100 O O . GLY A 1 144 ? -0.979 16.443 -0.551 1.00 96.31 144 GLY A O 1
ATOM 1101 N N . SER A 1 145 ? -0.223 14.643 0.535 1.00 94.88 145 SER A N 1
ATOM 1102 C CA . SER A 1 145 ? 1.116 14.663 -0.062 1.00 94.88 145 SER A CA 1
ATOM 1103 C C . SER A 1 145 ? 1.751 13.284 0.005 1.00 94.88 145 SER A C 1
ATOM 1105 O O . SER A 1 145 ? 1.742 12.661 1.060 1.00 94.88 145 SER A O 1
ATOM 1107 N N . ARG A 1 146 ? 2.396 12.838 -1.081 1.00 91.88 146 ARG A N 1
ATOM 1108 C CA . ARG A 1 146 ? 3.162 11.572 -1.122 1.00 91.88 146 ARG A CA 1
ATOM 1109 C C . ARG A 1 146 ? 4.260 11.510 -0.055 1.00 91.88 146 ARG A C 1
ATOM 1111 O O . ARG A 1 146 ? 4.600 10.430 0.421 1.00 91.88 146 ARG A O 1
ATOM 1118 N N . GLU A 1 147 ? 4.803 12.668 0.312 1.00 89.81 147 GLU A N 1
ATOM 1119 C CA . GLU A 1 147 ? 5.892 12.821 1.283 1.00 89.81 147 GLU A CA 1
ATOM 1120 C C . GLU A 1 147 ? 5.387 13.087 2.706 1.00 89.81 147 GLU A C 1
ATOM 1122 O O . GLU A 1 147 ? 6.195 13.292 3.606 1.00 89.81 147 GLU A O 1
ATOM 1127 N N . ALA A 1 148 ? 4.067 13.081 2.924 1.00 93.75 148 ALA A N 1
ATOM 1128 C CA . ALA A 1 148 ? 3.499 13.307 4.243 1.00 93.75 148 ALA A CA 1
ATOM 1129 C C . ALA A 1 148 ? 4.040 12.306 5.272 1.00 93.75 148 ALA A C 1
ATOM 1131 O O . ALA A 1 148 ? 4.138 11.098 5.018 1.00 93.75 148 ALA A O 1
ATOM 1132 N N . GLU A 1 149 ? 4.352 12.829 6.452 1.00 93.62 149 GLU A N 1
ATOM 1133 C CA . GLU A 1 149 ? 4.645 12.015 7.619 1.00 93.62 149 GLU A CA 1
ATOM 1134 C C . GLU A 1 149 ? 3.356 11.403 8.168 1.00 93.62 149 GLU A C 1
ATOM 1136 O O . GLU A 1 149 ? 2.284 12.013 8.143 1.00 93.62 149 GLU A O 1
ATOM 1141 N N . THR A 1 150 ? 3.473 10.183 8.682 1.00 97.00 150 THR A N 1
ATOM 1142 C CA . THR A 1 150 ? 2.367 9.438 9.286 1.00 97.00 150 THR A CA 1
ATOM 1143 C C . THR A 1 150 ? 2.774 8.977 10.687 1.00 97.00 150 THR A C 1
ATOM 1145 O O . THR A 1 150 ? 3.002 7.784 10.892 1.00 97.00 150 THR A O 1
ATOM 1148 N N . PRO A 1 151 ? 2.950 9.902 11.650 1.00 97.62 151 PRO A N 1
ATOM 1149 C CA . PRO A 1 151 ? 3.457 9.574 12.985 1.00 97.62 151 PRO A CA 1
ATOM 1150 C C . PRO A 1 151 ? 2.520 8.669 13.799 1.00 97.62 151 PRO A C 1
ATOM 1152 O O . PRO A 1 151 ? 2.958 8.102 14.793 1.00 97.62 151 PRO A O 1
ATOM 1155 N N . GLY A 1 152 ? 1.261 8.496 13.379 1.00 97.62 152 GLY A N 1
ATOM 1156 C CA . GLY A 1 152 ? 0.348 7.514 13.970 1.00 97.62 152 GLY A CA 1
ATOM 1157 C C . GLY A 1 152 ? 0.633 6.067 13.553 1.00 97.62 152 GLY A C 1
ATOM 1158 O O . GLY A 1 152 ? 0.070 5.148 14.137 1.00 97.62 152 GLY A O 1
ATOM 1159 N N . VAL A 1 153 ? 1.494 5.834 12.553 1.00 98.25 153 VAL A N 1
ATOM 1160 C CA . VAL A 1 153 ? 1.873 4.480 12.124 1.00 98.25 153 VAL A CA 1
ATOM 1161 C C . VAL A 1 153 ? 2.738 3.814 13.190 1.00 98.25 153 VAL A C 1
ATOM 1163 O O . VAL A 1 153 ? 3.852 4.251 13.467 1.00 98.25 153 VAL A O 1
ATOM 1166 N N . ALA A 1 154 ? 2.243 2.702 13.727 1.00 97.19 154 ALA A N 1
ATOM 1167 C CA . ALA A 1 154 ? 2.952 1.869 14.692 1.00 97.19 154 ALA A CA 1
ATOM 1168 C C . ALA A 1 154 ? 3.877 0.841 14.016 1.00 97.19 154 ALA A C 1
ATOM 1170 O O . ALA A 1 154 ? 4.859 0.396 14.611 1.00 97.19 154 ALA A O 1
ATOM 1171 N N . TYR A 1 155 ? 3.569 0.447 12.775 1.00 96.12 155 TYR A N 1
ATOM 1172 C CA . TYR A 1 155 ? 4.340 -0.545 12.028 1.00 96.12 155 TYR A CA 1
ATOM 1173 C C . TYR A 1 155 ? 4.350 -0.269 10.521 1.00 96.12 155 TYR A C 1
ATOM 1175 O O . TYR A 1 155 ? 3.295 -0.182 9.895 1.00 96.12 155 TYR A O 1
ATOM 1183 N N . ASP A 1 156 ? 5.539 -0.194 9.921 1.00 96.00 156 ASP A N 1
ATOM 1184 C CA . ASP A 1 156 ? 5.719 -0.060 8.473 1.00 96.00 156 ASP A CA 1
ATOM 1185 C C . ASP A 1 156 ? 5.916 -1.428 7.810 1.00 96.00 156 ASP A C 1
ATOM 1187 O O . ASP A 1 156 ? 6.994 -2.022 7.859 1.00 96.00 156 ASP A O 1
ATOM 1191 N N . SER A 1 157 ? 4.888 -1.903 7.111 1.00 96.00 157 SER A N 1
ATOM 1192 C CA . SER A 1 157 ? 4.938 -3.173 6.392 1.00 96.00 157 SER A CA 1
ATOM 1193 C C . SER A 1 157 ? 5.653 -3.067 5.038 1.00 96.00 157 SER A C 1
ATOM 1195 O O . SER A 1 157 ? 5.479 -2.110 4.268 1.00 96.00 157 SER A O 1
ATOM 1197 N N . GLY A 1 158 ? 6.426 -4.099 4.692 1.00 92.19 158 GLY A N 1
ATOM 1198 C CA . GLY A 1 158 ? 7.062 -4.222 3.381 1.00 92.19 158 GLY A CA 1
ATOM 1199 C C . GLY A 1 158 ? 6.074 -4.550 2.260 1.00 92.19 158 GLY A C 1
ATOM 1200 O O . GLY A 1 158 ? 6.151 -3.988 1.162 1.00 92.19 158 GLY A O 1
ATOM 1201 N N . GLU A 1 159 ? 5.097 -5.406 2.548 1.00 92.19 159 GLU A N 1
ATOM 1202 C CA . GLU A 1 159 ? 4.306 -6.132 1.552 1.00 92.19 159 GLU A CA 1
ATOM 1203 C C . GLU A 1 159 ? 2.801 -6.060 1.841 1.00 92.19 159 GLU A C 1
ATOM 1205 O O . GLU A 1 159 ? 2.371 -6.063 2.989 1.00 92.19 159 GLU A O 1
ATOM 1210 N N . SER A 1 160 ? 1.962 -6.058 0.800 1.00 92.00 160 SER A N 1
ATOM 1211 C CA . SER A 1 160 ? 0.499 -6.062 0.978 1.00 92.00 160 SER A CA 1
ATOM 1212 C C . SER A 1 160 ? 0.002 -7.320 1.714 1.00 92.00 160 SER A C 1
ATOM 1214 O O . SER A 1 160 ? -0.939 -7.250 2.502 1.00 92.00 160 SER A O 1
ATOM 1216 N N . SER A 1 161 ? 0.671 -8.463 1.522 1.00 92.00 161 SER A N 1
ATOM 1217 C CA . SER A 1 161 ? 0.379 -9.716 2.234 1.00 92.00 161 SER A CA 1
ATOM 1218 C C . SER A 1 161 ? 0.621 -9.623 3.739 1.00 92.00 161 SER A C 1
ATOM 1220 O O . SER A 1 161 ? -0.074 -10.272 4.516 1.00 92.00 161 SER A O 1
ATOM 1222 N N . GLU A 1 162 ? 1.599 -8.826 4.156 1.00 94.38 162 GLU A N 1
ATOM 1223 C CA . GLU A 1 162 ? 1.927 -8.646 5.564 1.00 94.38 162 GLU A CA 1
ATOM 1224 C C . GLU A 1 162 ? 0.907 -7.735 6.253 1.00 94.38 162 GLU A C 1
ATOM 1226 O O . GLU A 1 162 ? 0.445 -8.083 7.335 1.00 94.38 162 GLU A O 1
ATOM 1231 N N . VAL A 1 163 ? 0.451 -6.653 5.606 1.00 96.00 163 VAL A N 1
ATOM 1232 C CA . VAL A 1 163 ? -0.682 -5.856 6.122 1.00 96.00 163 VAL A CA 1
ATOM 1233 C C . VAL A 1 163 ? -1.908 -6.744 6.352 1.00 96.00 163 VAL A C 1
ATOM 1235 O O . VAL A 1 163 ? -2.538 -6.679 7.408 1.00 96.00 163 VAL A O 1
ATOM 1238 N N . LYS A 1 164 ? -2.225 -7.618 5.391 1.00 93.88 164 LYS A N 1
ATOM 1239 C CA . LYS A 1 164 ? -3.325 -8.581 5.514 1.00 93.88 164 LYS A CA 1
ATOM 1240 C C . LYS A 1 164 ? -3.157 -9.518 6.699 1.00 93.88 164 LYS A C 1
ATOM 1242 O O . LYS A 1 164 ? -4.071 -9.658 7.503 1.00 93.88 164 LYS A O 1
ATOM 1247 N N . PHE A 1 165 ? -1.995 -10.148 6.816 1.00 93.62 165 PHE A N 1
ATOM 1248 C CA . PHE A 1 165 ? -1.732 -11.079 7.905 1.00 93.62 165 PHE A CA 1
ATOM 1249 C C . PHE A 1 165 ? -1.808 -10.393 9.275 1.00 93.62 165 PHE A C 1
ATOM 1251 O O . PHE A 1 165 ? -2.433 -10.919 10.194 1.00 93.62 165 PHE A O 1
ATOM 1258 N N . SER A 1 166 ? -1.217 -9.205 9.401 1.00 95.12 166 SER A N 1
ATOM 1259 C CA . SER A 1 166 ? -1.184 -8.446 10.652 1.00 95.12 166 SER A CA 1
ATOM 1260 C C . SER A 1 166 ? -2.567 -7.952 11.073 1.00 95.12 166 SER A C 1
ATOM 1262 O O . SER A 1 166 ? -2.913 -8.054 12.245 1.00 95.12 166 SER A O 1
ATOM 1264 N N . THR A 1 167 ? -3.391 -7.481 10.132 1.00 96.06 167 THR A N 1
ATOM 1265 C CA . THR A 1 167 ? -4.771 -7.060 10.438 1.00 96.06 167 THR A CA 1
ATOM 1266 C C . THR A 1 167 ? -5.661 -8.232 10.840 1.00 96.06 167 THR A C 1
ATOM 1268 O O . THR A 1 167 ? -6.438 -8.104 11.778 1.00 96.06 167 THR A O 1
ATOM 1271 N N . GLN A 1 168 ? -5.503 -9.402 10.217 1.00 94.38 168 GLN A N 1
ATOM 1272 C CA . GLN A 1 168 ? -6.273 -10.604 10.564 1.00 94.38 168 GLN A CA 1
ATOM 1273 C C . GLN A 1 168 ? -5.929 -11.206 11.935 1.00 94.38 168 GLN A C 1
ATOM 1275 O O . GLN A 1 168 ? -6.719 -11.984 12.465 1.00 94.38 168 GLN A O 1
ATOM 1280 N N . ARG A 1 169 ? -4.749 -10.906 12.491 1.00 93.81 169 ARG A N 1
ATOM 1281 C CA . ARG A 1 169 ? -4.255 -11.488 13.757 1.00 93.81 169 ARG A CA 1
ATOM 1282 C C . ARG A 1 169 ? -4.150 -10.487 14.902 1.00 93.81 169 ARG A C 1
ATOM 1284 O O . ARG A 1 169 ? -3.623 -10.830 15.955 1.00 93.81 169 ARG A O 1
ATOM 1291 N N . SER A 1 170 ? -4.594 -9.262 14.672 1.00 96.25 170 SER A N 1
ATOM 1292 C CA . SER A 1 170 ? -4.687 -8.213 15.677 1.00 96.25 170 SER A CA 1
ATOM 1293 C C . SER A 1 170 ? -6.148 -8.035 16.075 1.00 96.25 170 SER A C 1
ATOM 1295 O O . SER A 1 170 ? -7.037 -8.324 15.279 1.00 96.25 170 SER A O 1
ATOM 1297 N N . ASP A 1 171 ? -6.378 -7.516 17.278 1.00 97.12 171 ASP A N 1
ATOM 1298 C CA . ASP A 1 171 ? -7.710 -7.156 17.773 1.00 97.12 171 ASP A CA 1
ATOM 1299 C C . ASP A 1 171 ? -8.017 -5.658 17.605 1.00 97.12 171 ASP A C 1
ATOM 1301 O O . ASP A 1 171 ? -9.107 -5.198 17.931 1.00 97.12 171 ASP A O 1
ATOM 1305 N N . ASN A 1 172 ? -7.044 -4.869 17.142 1.00 98.38 172 ASN A N 1
ATOM 1306 C CA . ASN A 1 172 ? -7.107 -3.410 17.167 1.00 98.38 172 ASN A CA 1
ATOM 1307 C C . ASN A 1 172 ? -6.430 -2.725 15.967 1.00 98.38 172 ASN A C 1
ATOM 1309 O O . ASN A 1 172 ? -6.189 -1.516 15.994 1.00 98.38 172 ASN A O 1
ATOM 1313 N N . ALA A 1 173 ? -6.105 -3.476 14.914 1.00 98.56 173 ALA A N 1
ATOM 1314 C CA . ALA A 1 173 ? -5.379 -2.949 13.766 1.00 98.56 173 ALA A CA 1
ATOM 1315 C C . ALA A 1 173 ? -6.265 -2.242 12.738 1.00 98.56 173 ALA A C 1
ATOM 1317 O O . ALA A 1 173 ? -7.409 -2.640 12.504 1.00 98.56 173 ALA A O 1
ATOM 1318 N N . ILE A 1 174 ? -5.658 -1.274 12.051 1.00 98.69 174 ILE A N 1
ATOM 1319 C CA . ILE A 1 174 ? -6.079 -0.744 10.749 1.00 98.69 174 ILE A CA 1
ATOM 1320 C C . ILE A 1 174 ? -4.890 -0.788 9.790 1.00 98.69 174 ILE A C 1
ATOM 1322 O O . ILE A 1 174 ? -3.747 -0.566 10.187 1.00 98.69 174 ILE A O 1
ATOM 1326 N N . GLY A 1 175 ? -5.147 -1.077 8.521 1.00 98.19 175 GLY A N 1
ATOM 1327 C CA . GLY A 1 175 ? -4.141 -1.048 7.469 1.00 98.19 175 GLY A CA 1
ATOM 1328 C C . GLY A 1 175 ? -4.749 -0.735 6.109 1.00 98.19 175 GLY A C 1
ATOM 1329 O O . GLY A 1 175 ? -5.968 -0.682 5.950 1.00 98.19 175 GLY A O 1
ATOM 1330 N N . TYR A 1 176 ? -3.889 -0.566 5.108 1.00 97.19 176 TYR A N 1
ATOM 1331 C CA . TYR A 1 176 ? -4.307 -0.396 3.720 1.00 97.19 176 TYR A CA 1
ATOM 1332 C C . TYR A 1 176 ? -3.497 -1.279 2.768 1.00 97.19 176 TYR A C 1
ATOM 1334 O O . TYR A 1 176 ? -2.288 -1.479 2.933 1.00 97.19 176 TYR A O 1
ATOM 1342 N N . MET A 1 177 ? -4.162 -1.814 1.746 1.00 94.69 177 MET A N 1
ATOM 1343 C CA . MET A 1 177 ? -3.539 -2.655 0.718 1.00 94.69 177 MET A CA 1
ATOM 1344 C C . MET A 1 177 ? -4.304 -2.594 -0.608 1.00 94.69 177 MET A C 1
ATOM 1346 O O . MET A 1 177 ? -5.411 -2.071 -0.655 1.00 94.69 177 MET A O 1
ATOM 1350 N N . GLY A 1 178 ? -3.708 -3.115 -1.685 1.00 91.12 178 GLY A N 1
ATOM 1351 C CA . GLY A 1 178 ? -4.372 -3.193 -2.994 1.00 91.12 178 GLY A CA 1
ATOM 1352 C C . GLY A 1 178 ? -5.536 -4.191 -3.020 1.00 91.12 178 GLY A C 1
ATOM 1353 O O . GLY A 1 178 ? -5.511 -5.190 -2.289 1.00 91.12 178 GLY A O 1
ATOM 1354 N N . TYR A 1 179 ? -6.523 -3.956 -3.885 1.00 88.88 179 TYR A N 1
ATOM 1355 C CA . TYR A 1 179 ? -7.785 -4.707 -3.946 1.00 88.88 179 TYR A CA 1
ATOM 1356 C C . TYR A 1 179 ? -7.587 -6.205 -4.210 1.00 88.88 179 TYR A C 1
ATOM 1358 O O . TYR A 1 179 ? -8.273 -7.064 -3.648 1.00 88.88 179 TYR A O 1
ATOM 1366 N N . SER A 1 180 ? -6.570 -6.557 -4.999 1.00 86.31 180 SER A N 1
ATOM 1367 C CA . SER A 1 180 ? -6.211 -7.955 -5.279 1.00 86.31 180 SER A CA 1
ATOM 1368 C C . SER A 1 180 ? -5.955 -8.795 -4.014 1.00 86.31 180 SER A C 1
ATOM 1370 O O . SER A 1 180 ? -6.180 -10.009 -4.021 1.00 86.31 180 SER A O 1
ATOM 1372 N N . PHE A 1 181 ? -5.539 -8.166 -2.908 1.00 88.00 181 PHE A N 1
ATOM 1373 C CA . PHE A 1 181 ? -5.285 -8.835 -1.629 1.00 88.00 181 PHE A CA 1
ATOM 1374 C C . PHE A 1 181 ? -6.535 -8.978 -0.759 1.00 88.00 181 PHE A C 1
ATOM 1376 O O . PHE A 1 181 ? -6.576 -9.901 0.066 1.00 88.00 181 PHE A O 1
ATOM 1383 N N . VAL A 1 182 ? -7.547 -8.127 -0.951 1.00 86.69 182 VAL A N 1
ATOM 1384 C CA . VAL A 1 182 ? -8.814 -8.215 -0.209 1.00 86.69 182 VAL A CA 1
ATOM 1385 C C . VAL A 1 182 ? -9.793 -9.179 -0.869 1.00 86.69 182 VAL A C 1
ATOM 1387 O O . VAL A 1 182 ? -10.424 -9.960 -0.168 1.00 86.69 182 VAL A O 1
ATOM 1390 N N . MET A 1 183 ? -9.819 -9.241 -2.205 1.00 80.69 183 MET A N 1
ATOM 1391 C CA . MET A 1 183 ? -10.709 -10.137 -2.962 1.00 80.69 183 MET A CA 1
ATOM 1392 C C . MET A 1 183 ? -10.480 -11.626 -2.697 1.00 80.69 183 MET A C 1
ATOM 1394 O O . MET A 1 183 ? -11.352 -12.459 -2.933 1.00 80.69 183 MET A O 1
ATOM 1398 N N . ARG A 1 184 ? -9.285 -11.989 -2.228 1.00 68.62 184 ARG A N 1
ATOM 1399 C CA . ARG A 1 184 ? -8.913 -13.376 -1.944 1.00 68.62 184 ARG A CA 1
ATOM 1400 C C . ARG A 1 184 ? -8.925 -13.645 -0.443 1.00 68.62 184 ARG A C 1
ATOM 1402 O O . ARG A 1 184 ? -7.858 -13.757 0.148 1.00 68.62 184 ARG A O 1
ATOM 1409 N N . GLY A 1 185 ? -10.083 -13.760 0.197 1.00 69.56 185 GLY A N 1
ATOM 1410 C CA . GLY A 1 185 ? -10.194 -14.245 1.582 1.00 69.56 185 GLY A CA 1
ATOM 1411 C C . GLY A 1 185 ? -11.036 -13.359 2.494 1.00 69.56 185 GLY A C 1
ATOM 1412 O O . GLY A 1 185 ? -11.854 -12.584 2.026 1.00 69.56 185 GLY A O 1
ATOM 1413 N N . ASP A 1 186 ? -10.829 -13.499 3.804 1.00 78.25 186 ASP A N 1
ATOM 1414 C CA . ASP A 1 186 ? -11.715 -12.943 4.834 1.00 78.25 186 ASP A CA 1
ATOM 1415 C C . ASP A 1 186 ? -11.190 -11.618 5.418 1.00 78.25 186 ASP A C 1
ATOM 1417 O O . ASP A 1 186 ? -11.026 -11.462 6.628 1.00 78.25 186 ASP A O 1
ATOM 1421 N N . ALA A 1 187 ? -10.793 -10.681 4.552 1.00 88.75 187 ALA A N 1
ATOM 1422 C CA . ALA A 1 187 ? -10.373 -9.353 4.998 1.00 88.75 187 ALA A CA 1
ATOM 1423 C C . ALA A 1 187 ? -11.604 -8.522 5.388 1.00 88.75 187 ALA A C 1
ATOM 1425 O O . ALA A 1 187 ? -12.595 -8.482 4.661 1.00 88.75 187 ALA A O 1
ATOM 1426 N N . ARG A 1 188 ? -11.539 -7.836 6.530 1.00 95.06 188 ARG A N 1
ATOM 1427 C CA . ARG A 1 188 ? -12.614 -6.966 7.022 1.00 95.06 188 ARG A CA 1
ATOM 1428 C C . ARG A 1 188 ? -12.407 -5.564 6.467 1.00 95.06 188 ARG A C 1
ATOM 1430 O O . ARG A 1 188 ? -11.761 -4.712 7.074 1.00 95.06 188 ARG A O 1
ATOM 1437 N N . VAL A 1 189 ? -12.860 -5.400 5.232 1.00 95.69 189 VAL A N 1
ATOM 1438 C CA . VAL A 1 189 ? -12.731 -4.171 4.451 1.00 95.69 189 VAL A CA 1
ATOM 1439 C C . VAL A 1 189 ? -13.790 -3.167 4.892 1.00 95.69 189 VAL A C 1
ATOM 1441 O O . VAL A 1 189 ? -14.947 -3.544 5.058 1.00 95.69 189 VAL A O 1
ATOM 1444 N N . ILE A 1 190 ? -13.399 -1.908 5.074 1.00 96.69 190 ILE A N 1
ATOM 1445 C CA . ILE A 1 190 ? -14.308 -0.822 5.460 1.00 96.69 190 ILE A CA 1
ATOM 1446 C C . ILE A 1 190 ? -14.486 0.173 4.315 1.00 96.69 190 ILE A C 1
ATOM 1448 O O . ILE A 1 190 ? -13.568 0.376 3.515 1.00 96.69 190 ILE A O 1
ATOM 1452 N N . SER A 1 191 ? -15.650 0.816 4.264 1.00 97.06 191 SER A N 1
ATOM 1453 C CA . SER A 1 191 ? -15.909 1.877 3.289 1.00 97.06 191 SER A CA 1
ATOM 1454 C C . SER A 1 191 ? -15.170 3.166 3.660 1.00 97.06 191 SER A C 1
ATOM 1456 O O . SER A 1 191 ? -14.965 3.477 4.840 1.00 97.06 191 SER A O 1
ATOM 1458 N N . LEU A 1 192 ? -14.776 3.927 2.638 1.00 97.06 192 LEU A N 1
ATOM 1459 C CA . LEU A 1 192 ? -14.163 5.246 2.783 1.00 97.06 192 LEU A CA 1
ATOM 1460 C C . LEU A 1 192 ? -15.116 6.304 2.237 1.00 97.06 192 LEU A C 1
ATOM 1462 O O . LEU A 1 192 ? -15.490 6.243 1.070 1.00 97.06 192 LEU A O 1
ATOM 1466 N N . ASP A 1 193 ? -15.507 7.273 3.065 1.00 96.12 193 ASP A N 1
ATOM 1467 C CA . ASP A 1 193 ? -16.489 8.305 2.691 1.00 96.12 193 ASP A CA 1
ATOM 1468 C C . ASP A 1 193 ? -17.815 7.701 2.158 1.00 96.12 193 ASP A C 1
ATOM 1470 O O . ASP A 1 193 ? -18.482 8.278 1.301 1.00 96.12 193 ASP A O 1
ATOM 1474 N N . GLY A 1 194 ? -18.194 6.516 2.656 1.00 93.62 194 GLY A N 1
ATOM 1475 C CA . GLY A 1 194 ? -19.386 5.776 2.221 1.00 93.62 194 GLY A CA 1
ATOM 1476 C C . GLY A 1 194 ? -19.245 5.052 0.876 1.00 93.62 194 GLY A C 1
ATOM 1477 O O . GLY A 1 194 ? -20.247 4.588 0.337 1.00 93.62 194 GLY A O 1
ATOM 1478 N N . ILE A 1 195 ? -18.031 4.963 0.327 1.00 92.56 195 ILE A N 1
ATOM 1479 C CA . ILE A 1 195 ? -17.729 4.244 -0.914 1.00 92.56 195 ILE A CA 1
ATOM 1480 C C . ILE A 1 195 ? -17.066 2.909 -0.563 1.00 92.56 195 ILE A C 1
ATOM 1482 O O . ILE A 1 195 ? -16.009 2.884 0.077 1.00 92.56 195 ILE A O 1
ATOM 1486 N N . ASP A 1 196 ? -17.694 1.813 -0.986 1.00 88.50 196 ASP A N 1
ATOM 1487 C CA . ASP A 1 196 ? -17.100 0.477 -0.942 1.00 88.50 196 ASP A CA 1
ATOM 1488 C C . ASP A 1 196 ? -16.046 0.317 -2.058 1.00 88.50 196 ASP A C 1
ATOM 1490 O O . ASP A 1 196 ? -16.191 0.928 -3.122 1.00 88.50 196 ASP A O 1
ATOM 1494 N N . PRO A 1 197 ? -14.980 -0.466 -1.829 1.00 76.94 197 PRO A N 1
ATOM 1495 C CA . PRO A 1 197 ? -13.912 -0.664 -2.808 1.00 76.94 197 PRO A CA 1
ATOM 1496 C C . PRO A 1 197 ? -14.277 -1.536 -4.013 1.00 76.94 197 PRO A C 1
ATOM 1498 O O . PRO A 1 197 ? -15.099 -2.472 -3.876 1.00 76.94 197 PRO A O 1
#

Sequence (197 aa):
MVSGSSTVMPLAELAAEEFNLMQSSYRINVKSGGSGVGIVDLAEGRADIAMTSRDLKPQERQRYESPRKRFAEQVIGYDAICLVVSPAVYDFGVTALTRDQVRQIYSGSIVNWAELGGPNLEIFAIGRRPGSGTRDTFNEIIMGSREAETPGVAYDSGESSEVKFSTQRSDNAIGYMGYSFVMRGDARVISLDGIDP

Mean predicted aligned error: 3.86 Å

Radius of gyration: 18.12 Å; Cα contacts (8 Å, |Δi|>4): 390; chains: 1; bounding box: 39×39×50 Å

Foldseek 3Di:
DEEAAQLCQVVVVVVQVVVVVVDPPDHDDYYYFAQQVQLVCCLVVVDVHYDHLDDDDPVSCVVRPDPVDGDDDDDPDHWDKFKFAAPLFVVQPQQADELQVVLCLQQVVDQACVVVSTDRDGAAEEAADPRHNSLQVSCCVRVVGSPDHRVSHPYHDRHLVVLQVVRHPDNHYMYIHIPVNVVPDDTSTHYYPNHDD

Solvent-accessible surface area (backbone atoms only — not comparable to full-atom values): 10698 Å² total; per-residue (Å²): 72,36,26,6,12,48,69,47,38,70,61,52,45,55,54,30,51,55,52,42,70,76,42,86,91,61,76,65,48,74,44,71,68,12,17,49,47,4,49,51,30,33,72,70,67,73,21,81,41,54,34,59,66,56,80,85,49,71,68,55,46,68,72,66,43,52,103,90,40,70,89,84,88,77,89,87,77,87,82,48,80,36,42,34,33,2,54,57,31,35,76,59,58,44,49,64,43,42,54,65,56,52,31,31,33,36,54,46,75,45,53,41,32,47,85,69,70,27,52,94,40,60,52,44,28,41,43,49,34,92,48,29,24,66,34,35,53,47,24,34,75,49,63,70,30,58,81,52,80,49,78,22,44,75,41,68,31,85,42,50,69,51,40,52,53,52,22,71,73,32,67,38,22,37,31,65,33,38,41,76,67,45,77,68,65,92,62,46,66,33,20,52,70,84,42,74,125

pLDDT: mean 94.79, std 4.32, range [68.62, 98.81]